Protein AF-A0A3E0QMA6-F1 (afdb_monomer_lite)

Structure (mmCIF, N/CA/C/O backbone):
data_AF-A0A3E0QMA6-F1
#
_entry.id   AF-A0A3E0QMA6-F1
#
loop_
_atom_site.group_PDB
_atom_site.id
_atom_site.type_symbol
_atom_site.label_atom_id
_atom_site.label_alt_id
_atom_site.label_comp_id
_atom_site.label_asym_id
_atom_site.label_entity_id
_atom_site.label_seq_id
_atom_site.pdbx_PDB_ins_code
_atom_site.Cartn_x
_atom_site.Cartn_y
_atom_site.Cartn_z
_atom_site.occupancy
_atom_site.B_iso_or_equiv
_atom_site.auth_seq_id
_atom_site.auth_comp_id
_atom_site.auth_asym_id
_atom_site.auth_atom_id
_atom_site.pdbx_PDB_model_num
ATOM 1 N N . MET A 1 1 ? -0.521 14.354 -21.841 1.00 40.19 1 MET A N 1
ATOM 2 C CA . MET A 1 1 ? -1.829 13.800 -21.418 1.00 40.19 1 MET A CA 1
ATOM 3 C C . MET A 1 1 ? -1.904 13.839 -19.902 1.00 40.19 1 MET A C 1
ATOM 5 O O . MET A 1 1 ? -1.140 13.131 -19.264 1.00 40.19 1 MET A O 1
ATOM 9 N N . CYS A 1 2 ? -2.771 14.673 -19.329 1.00 34.00 2 CYS A N 1
ATOM 10 C CA . CYS A 1 2 ? -3.050 14.656 -17.893 1.00 34.00 2 CYS A CA 1
ATOM 11 C C . CYS A 1 2 ? -4.254 13.727 -17.683 1.00 34.00 2 CYS A C 1
ATOM 13 O O . CYS A 1 2 ? -5.370 14.070 -18.074 1.00 34.00 2 CYS A O 1
ATOM 15 N N . TYR A 1 3 ? -4.028 12.504 -17.201 1.00 43.06 3 TYR A N 1
ATOM 16 C CA . TYR A 1 3 ? -5.082 11.493 -17.093 1.00 43.06 3 TYR A CA 1
ATOM 17 C C . TYR A 1 3 ? -5.902 11.691 -15.813 1.00 43.06 3 TYR A C 1
ATOM 19 O O . TYR A 1 3 ? -5.728 10.997 -14.820 1.00 43.06 3 TYR A O 1
ATOM 27 N N . SER A 1 4 ? -6.870 12.605 -15.886 1.00 42.56 4 SER A N 1
ATOM 28 C CA . SER A 1 4 ? -7.925 12.857 -14.890 1.00 42.56 4 SER A CA 1
ATOM 29 C C . SER A 1 4 ? -8.953 11.718 -14.737 1.00 42.56 4 SER A C 1
ATOM 31 O O . SER A 1 4 ? -10.018 11.918 -14.156 1.00 42.56 4 SER A O 1
ATOM 33 N N . LYS A 1 5 ? -8.678 10.532 -15.297 1.00 41.41 5 LYS A N 1
ATOM 34 C CA . LYS A 1 5 ? -9.627 9.410 -15.355 1.00 41.41 5 LYS A CA 1
ATOM 35 C C . LYS A 1 5 ? -9.434 8.359 -14.265 1.00 41.41 5 LYS A C 1
ATOM 37 O O . LYS A 1 5 ? -10.368 7.591 -14.080 1.00 41.41 5 LYS A O 1
ATOM 42 N N . ILE A 1 6 ? -8.311 8.366 -13.538 1.00 52.50 6 ILE A N 1
ATOM 43 C CA . ILE A 1 6 ? -8.171 7.545 -12.328 1.00 52.50 6 ILE A CA 1
ATOM 44 C C . ILE A 1 6 ? -8.988 8.212 -11.225 1.00 52.50 6 ILE A C 1
ATOM 46 O O . ILE A 1 6 ? -8.540 9.172 -10.598 1.00 52.50 6 ILE A O 1
ATOM 50 N N . LYS A 1 7 ? -10.229 7.757 -11.041 1.00 51.88 7 LYS A N 1
ATOM 51 C CA . LYS A 1 7 ? -11.161 8.333 -10.060 1.00 51.88 7 LYS A CA 1
ATOM 52 C C . LYS A 1 7 ? -10.930 7.762 -8.668 1.00 51.88 7 LYS A C 1
ATOM 54 O O . LYS A 1 7 ? -11.303 8.395 -7.683 1.00 51.88 7 LYS A O 1
ATOM 59 N N . SER A 1 8 ? -10.327 6.575 -8.578 1.00 63.28 8 SER A N 1
ATOM 60 C CA . SER A 1 8 ? -10.036 5.917 -7.308 1.00 63.28 8 SER A CA 1
ATOM 61 C C . SER A 1 8 ? -8.678 5.220 -7.297 1.00 63.28 8 SER A C 1
ATOM 63 O O . SER A 1 8 ? -8.167 4.773 -8.320 1.00 63.28 8 SER A O 1
ATOM 65 N N . ARG A 1 9 ? -8.130 5.036 -6.092 1.00 74.00 9 ARG A N 1
ATOM 66 C CA . ARG A 1 9 ? -6.884 4.288 -5.853 1.00 74.00 9 ARG A CA 1
ATOM 67 C C . ARG A 1 9 ? -6.945 2.803 -6.272 1.00 74.00 9 ARG A C 1
ATOM 69 O O . ARG A 1 9 ? -5.928 2.125 -6.219 1.00 74.00 9 ARG A O 1
ATOM 76 N N . HIS A 1 10 ? -8.115 2.290 -6.666 1.00 75.31 10 HIS A N 1
ATOM 77 C CA . HIS A 1 10 ? -8.372 0.861 -6.900 1.00 75.31 10 HIS A CA 1
ATOM 78 C C . HIS A 1 10 ? -8.363 0.474 -8.390 1.00 75.31 10 HIS A C 1
ATOM 80 O O . HIS A 1 10 ? -8.598 -0.682 -8.733 1.00 75.31 10 HIS A O 1
ATOM 86 N N . GLU A 1 11 ? -8.085 1.415 -9.294 1.00 88.44 11 GLU A N 1
ATOM 87 C CA . GLU A 1 11 ? -8.147 1.191 -10.744 1.00 88.44 11 GLU A CA 1
ATOM 88 C C . GLU A 1 11 ? -6.874 0.526 -11.303 1.00 88.44 11 GLU A C 1
ATOM 90 O O . GLU A 1 11 ? -6.226 1.038 -12.218 1.00 88.44 11 GLU A O 1
ATOM 95 N N . TYR A 1 12 ? -6.504 -0.638 -10.757 1.00 93.19 12 TYR A N 1
ATOM 96 C CA . TYR A 1 12 ? -5.300 -1.374 -11.165 1.00 93.19 12 TYR A CA 1
ATOM 97 C C . TYR A 1 12 ? -5.282 -1.716 -12.660 1.00 93.19 12 TYR A C 1
ATOM 99 O O . TYR A 1 12 ? -4.228 -1.659 -13.282 1.00 93.19 12 TYR A O 1
ATOM 107 N N . GLU A 1 13 ? -6.435 -2.036 -13.250 1.00 94.81 13 GLU A N 1
ATOM 108 C CA . GLU A 1 13 ? -6.545 -2.357 -14.678 1.00 94.81 13 GLU A CA 1
ATOM 109 C C . GLU A 1 13 ? -6.240 -1.164 -15.584 1.00 94.81 13 GLU A C 1
ATOM 111 O O . GLU A 1 13 ? -5.509 -1.308 -16.563 1.00 94.81 13 GLU A O 1
ATOM 116 N N . ALA A 1 14 ? -6.778 0.014 -15.255 1.00 93.69 14 ALA A N 1
ATOM 117 C CA . ALA A 1 14 ? -6.509 1.233 -16.009 1.00 93.69 14 ALA A CA 1
ATOM 118 C C . ALA A 1 14 ? -5.033 1.631 -15.883 1.00 93.69 14 ALA A C 1
ATOM 120 O O . ALA A 1 14 ? -4.417 2.070 -16.856 1.00 93.69 14 ALA A O 1
ATOM 121 N N . PHE A 1 15 ? -4.449 1.431 -14.698 1.00 94.62 15 PHE A N 1
ATOM 122 C CA . PHE A 1 15 ? -3.031 1.676 -14.477 1.00 94.62 15 PHE A CA 1
ATOM 123 C C . PHE A 1 15 ? -2.138 0.678 -15.237 1.00 94.62 15 PHE A C 1
ATOM 125 O O . PHE A 1 15 ? -1.144 1.090 -15.833 1.00 94.62 15 PHE A O 1
ATOM 132 N N . ALA A 1 16 ? -2.519 -0.601 -1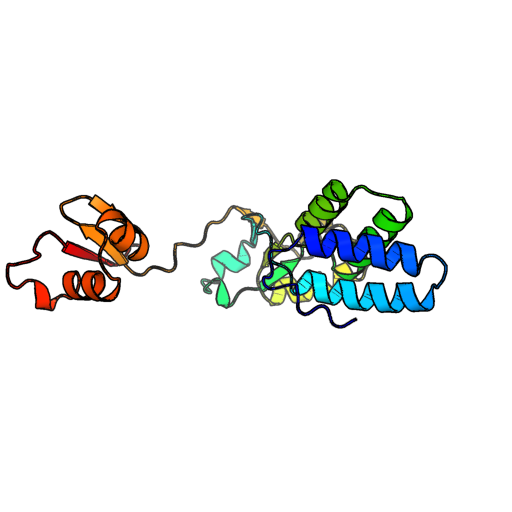5.306 1.00 96.81 16 ALA A N 1
ATOM 133 C CA . ALA A 1 16 ? -1.835 -1.609 -16.117 1.00 96.81 16 ALA A CA 1
ATOM 134 C C . ALA A 1 16 ? -1.854 -1.257 -17.614 1.00 96.81 16 ALA A C 1
ATOM 136 O O . ALA A 1 16 ? -0.804 -1.257 -18.259 1.00 96.81 16 ALA A O 1
ATOM 137 N N . ASP A 1 17 ? -3.022 -0.885 -18.151 1.00 96.31 17 ASP A N 1
ATOM 138 C CA . ASP A 1 17 ? -3.160 -0.440 -19.545 1.00 96.31 17 ASP A CA 1
ATOM 139 C C . ASP A 1 17 ? -2.284 0.780 -19.839 1.00 96.31 17 ASP A C 1
ATOM 141 O O . ASP A 1 17 ? -1.653 0.865 -20.895 1.00 96.31 17 ASP A O 1
ATOM 145 N N . PHE A 1 18 ? -2.236 1.727 -18.900 1.00 95.75 18 PHE A N 1
ATOM 146 C CA . PHE A 1 18 ? -1.389 2.905 -19.003 1.00 95.75 18 PHE A CA 1
ATOM 147 C C . PHE A 1 18 ? 0.095 2.531 -19.073 1.00 95.75 18 PHE A C 1
ATOM 149 O O . PHE A 1 18 ? 0.775 2.982 -19.991 1.00 95.75 18 PHE A O 1
ATOM 156 N N . ILE A 1 19 ? 0.582 1.665 -18.176 1.00 97.19 19 ILE A N 1
ATOM 157 C CA . ILE A 1 19 ? 1.978 1.201 -18.184 1.00 97.19 19 ILE A CA 1
ATOM 158 C C . ILE A 1 19 ? 2.336 0.567 -19.525 1.00 97.19 19 ILE A C 1
ATOM 160 O O . ILE A 1 19 ? 3.303 0.993 -20.156 1.00 97.19 19 ILE A O 1
ATOM 164 N N . ILE A 1 20 ? 1.543 -0.402 -19.987 1.00 98.12 20 ILE A N 1
ATOM 165 C CA . ILE A 1 20 ? 1.819 -1.143 -21.224 1.00 98.12 20 ILE A CA 1
ATOM 166 C C . ILE A 1 20 ? 1.881 -0.190 -22.424 1.00 98.12 20 ILE A C 1
ATOM 168 O O . ILE A 1 20 ? 2.832 -0.232 -23.204 1.00 98.12 20 ILE A O 1
ATOM 172 N N . ARG A 1 21 ? 0.906 0.719 -22.555 1.00 97.25 21 ARG A N 1
ATOM 173 C CA . ARG A 1 21 ? 0.857 1.682 -23.668 1.00 97.25 21 ARG A CA 1
ATOM 174 C C . ARG A 1 21 ? 1.999 2.692 -23.614 1.00 97.25 21 ARG A C 1
ATOM 176 O O . ARG A 1 21 ? 2.598 2.975 -24.648 1.00 97.25 21 ARG A O 1
ATOM 183 N N . SER A 1 22 ? 2.305 3.229 -22.434 1.00 97.44 22 SER A N 1
ATOM 184 C CA . SER A 1 22 ? 3.391 4.195 -22.252 1.00 97.44 22 SER A CA 1
ATOM 185 C C . SER A 1 22 ? 4.754 3.577 -22.550 1.00 97.44 22 SER A C 1
ATOM 187 O O . SER A 1 22 ? 5.551 4.190 -23.255 1.00 97.44 22 SER A O 1
ATOM 189 N N . VAL A 1 23 ? 5.008 2.351 -22.086 1.00 97.75 23 VAL A N 1
ATOM 190 C CA . VAL A 1 23 ? 6.250 1.634 -22.403 1.00 97.75 23 VAL A CA 1
ATOM 191 C C . VAL A 1 23 ? 6.334 1.337 -23.897 1.00 97.75 23 VAL A C 1
ATOM 193 O O . VAL A 1 23 ? 7.359 1.622 -24.504 1.00 97.75 23 VAL A O 1
ATOM 196 N N . ALA A 1 24 ? 5.258 0.853 -24.524 1.00 97.50 24 ALA A N 1
ATOM 197 C CA . ALA A 1 24 ? 5.246 0.581 -25.962 1.00 97.50 24 ALA A CA 1
ATOM 198 C C . ALA A 1 24 ? 5.545 1.831 -26.811 1.00 97.50 24 ALA A C 1
ATOM 200 O O . ALA A 1 24 ? 6.261 1.734 -27.809 1.00 97.50 24 ALA A O 1
ATOM 201 N N . LEU A 1 25 ? 5.031 2.998 -26.403 1.00 97.62 25 LEU A N 1
ATOM 202 C CA . LEU A 1 25 ? 5.263 4.280 -27.074 1.00 97.62 25 LEU A CA 1
ATOM 203 C C . LEU A 1 25 ? 6.716 4.765 -26.943 1.00 97.62 25 LEU A C 1
ATOM 205 O O . LEU A 1 25 ? 7.249 5.352 -27.880 1.00 97.62 25 LEU A O 1
ATOM 209 N N . HIS A 1 26 ? 7.350 4.518 -25.795 1.00 97.44 26 HIS A N 1
ATOM 210 C CA . HIS A 1 26 ? 8.671 5.056 -25.454 1.00 97.44 26 HIS A CA 1
ATOM 211 C C . HIS A 1 26 ? 9.785 4.001 -25.424 1.00 97.44 26 HIS A C 1
ATOM 213 O O . HIS A 1 26 ? 10.881 4.291 -24.961 1.00 97.44 26 HIS A O 1
ATOM 219 N N . LYS A 1 27 ? 9.549 2.787 -25.936 1.00 96.81 27 LYS A N 1
ATOM 220 C CA . LYS A 1 27 ? 10.479 1.646 -25.823 1.00 96.81 27 LYS A CA 1
ATOM 221 C C . LYS A 1 27 ? 11.889 1.876 -26.388 1.00 96.81 27 LYS A C 1
ATOM 223 O O . LYS A 1 27 ? 12.799 1.149 -26.018 1.00 96.81 27 LYS A O 1
ATOM 228 N N . ASN A 1 28 ? 12.053 2.856 -27.278 1.00 97.25 28 ASN A N 1
ATOM 229 C CA . ASN A 1 28 ? 13.331 3.212 -27.904 1.00 97.25 28 ASN A CA 1
ATOM 230 C C . ASN A 1 28 ? 13.905 4.543 -27.371 1.00 97.25 28 ASN A C 1
ATOM 232 O O . ASN A 1 28 ? 14.827 5.090 -27.969 1.00 97.25 28 ASN A O 1
ATOM 236 N N . ASP A 1 29 ? 13.323 5.105 -26.308 1.00 97.75 29 ASP A N 1
ATOM 237 C CA . ASP A 1 29 ? 13.727 6.378 -25.709 1.00 97.75 29 ASP A CA 1
ATOM 238 C C . ASP A 1 29 ? 14.033 6.178 -24.218 1.00 97.75 29 ASP A C 1
ATOM 240 O O . ASP A 1 29 ? 13.162 6.267 -23.346 1.00 97.75 29 ASP A O 1
ATOM 244 N N . ASP A 1 30 ? 15.305 5.906 -23.928 1.00 96.81 30 ASP A N 1
ATOM 245 C CA . ASP A 1 30 ? 15.795 5.636 -22.573 1.00 96.81 30 ASP A CA 1
ATOM 246 C C . ASP A 1 30 ? 15.529 6.792 -21.603 1.00 96.81 30 ASP A C 1
ATOM 248 O O . ASP A 1 30 ? 15.282 6.574 -20.410 1.00 96.81 30 ASP A O 1
ATOM 252 N N . LEU A 1 31 ? 15.563 8.035 -22.093 1.00 97.19 31 LEU A N 1
ATOM 253 C CA . LEU A 1 31 ? 15.318 9.209 -21.266 1.00 97.19 31 LEU A CA 1
ATOM 254 C C . LEU A 1 31 ? 13.845 9.274 -20.852 1.00 97.19 31 LEU A C 1
ATOM 256 O O . LEU A 1 31 ? 13.547 9.496 -19.673 1.00 97.19 31 LEU A O 1
ATOM 260 N N . GLN A 1 32 ? 12.924 9.018 -21.783 1.00 97.69 32 GLN A N 1
ATOM 261 C CA . GLN A 1 32 ? 11.495 8.942 -21.477 1.00 97.69 32 GLN A CA 1
ATOM 262 C C . GLN A 1 32 ? 11.177 7.766 -20.554 1.00 97.69 32 GLN A C 1
ATOM 264 O O . GLN A 1 32 ? 10.455 7.952 -19.575 1.00 97.69 32 GLN A O 1
ATOM 269 N N . LEU A 1 33 ? 11.760 6.583 -20.779 1.00 96.81 33 LEU A N 1
ATOM 270 C CA . LEU A 1 33 ? 11.584 5.438 -19.876 1.00 96.81 33 LEU A CA 1
ATOM 271 C C . LEU A 1 33 ? 12.114 5.731 -18.467 1.00 96.81 33 LEU A C 1
ATOM 273 O O . LEU A 1 33 ? 11.492 5.336 -17.477 1.00 96.81 33 LEU A O 1
ATOM 277 N N . LYS A 1 34 ? 13.218 6.477 -18.346 1.00 96.81 34 LYS A N 1
ATOM 278 C CA . LYS A 1 34 ? 13.747 6.920 -17.050 1.00 96.81 34 LYS A CA 1
ATOM 279 C C . LYS A 1 34 ? 12.770 7.844 -16.321 1.00 96.81 34 LYS A C 1
ATOM 281 O O . LYS A 1 34 ? 12.503 7.596 -15.143 1.00 96.81 34 LYS A O 1
ATOM 286 N N . PHE A 1 35 ? 12.227 8.865 -16.989 1.00 97.50 35 PHE A N 1
ATOM 287 C CA . PHE A 1 35 ? 11.219 9.751 -16.392 1.00 97.50 35 PHE A CA 1
ATOM 288 C C . PHE A 1 35 ? 9.942 8.997 -16.034 1.00 97.50 35 PHE A C 1
ATOM 290 O O . PHE A 1 35 ? 9.384 9.186 -14.951 1.00 97.50 35 PHE A O 1
ATOM 297 N N . PHE A 1 36 ? 9.516 8.089 -16.910 1.00 96.81 36 PHE A N 1
ATOM 298 C CA . PHE A 1 36 ? 8.350 7.256 -16.687 1.00 96.81 36 PHE A CA 1
ATOM 299 C C . PHE A 1 36 ? 8.510 6.389 -15.436 1.00 96.81 36 PHE A C 1
ATOM 301 O O . PHE A 1 36 ? 7.636 6.395 -14.574 1.00 96.81 36 PHE A O 1
ATOM 308 N N . LYS A 1 37 ? 9.664 5.732 -15.263 1.00 97.25 37 LYS A N 1
ATOM 309 C CA . LYS A 1 37 ? 10.005 4.946 -14.066 1.00 97.25 37 LYS A CA 1
ATOM 310 C C . LYS A 1 37 ? 9.897 5.765 -12.777 1.00 97.25 37 LYS A C 1
ATOM 312 O O . LYS A 1 37 ? 9.351 5.278 -11.787 1.00 97.25 37 LYS A O 1
ATOM 317 N N . ASP A 1 38 ? 10.413 6.995 -12.770 1.00 95.06 38 ASP A N 1
ATOM 318 C CA . ASP A 1 38 ? 10.355 7.865 -11.588 1.00 95.06 38 ASP A CA 1
ATOM 319 C C . ASP A 1 38 ? 8.904 8.269 -11.256 1.00 95.06 38 ASP A C 1
ATOM 321 O O . ASP A 1 38 ? 8.526 8.293 -10.082 1.00 95.06 38 ASP A O 1
ATOM 325 N N . GLY A 1 39 ? 8.069 8.490 -12.279 1.00 96.12 39 GLY A N 1
ATOM 326 C CA . GLY A 1 39 ? 6.625 8.689 -12.130 1.00 96.12 39 GLY A CA 1
ATOM 327 C C . GLY A 1 39 ? 5.899 7.448 -11.599 1.00 96.12 39 GLY A C 1
ATOM 328 O O . GLY A 1 39 ? 5.138 7.547 -10.637 1.00 96.12 39 GLY A O 1
ATOM 329 N N . LEU A 1 40 ? 6.185 6.264 -12.153 1.00 95.12 40 LEU A N 1
ATOM 330 C CA . LEU A 1 40 ? 5.601 4.992 -11.708 1.00 95.12 40 LEU A CA 1
ATOM 331 C C . LEU A 1 40 ? 5.903 4.699 -10.243 1.00 95.12 40 LEU A C 1
ATOM 333 O O . LEU A 1 40 ? 5.019 4.262 -9.511 1.00 95.12 40 LEU A O 1
ATOM 337 N N . ARG A 1 41 ? 7.131 4.973 -9.790 1.00 95.00 41 ARG A N 1
ATOM 338 C CA . ARG A 1 41 ? 7.521 4.799 -8.386 1.00 95.00 41 ARG A CA 1
ATOM 339 C C . ARG A 1 41 ? 6.602 5.574 -7.437 1.00 95.00 41 ARG A C 1
ATOM 341 O O . ARG A 1 41 ? 6.260 5.064 -6.371 1.00 95.00 41 ARG A O 1
ATOM 348 N N . ASN A 1 42 ? 6.242 6.803 -7.801 1.00 92.88 42 ASN A N 1
ATOM 349 C CA . ASN A 1 42 ? 5.332 7.623 -7.005 1.00 92.88 42 ASN A CA 1
ATOM 350 C C . ASN A 1 42 ? 3.896 7.108 -7.132 1.00 92.88 42 ASN A C 1
ATOM 352 O O . ASN A 1 42 ? 3.226 6.945 -6.122 1.00 92.88 42 ASN A O 1
ATOM 356 N N . GLN A 1 43 ? 3.468 6.741 -8.341 1.00 93.62 43 GLN A N 1
ATOM 357 C CA . GLN A 1 43 ? 2.126 6.212 -8.553 1.00 93.62 43 GLN A CA 1
ATOM 358 C C . GLN A 1 43 ? 1.866 4.935 -7.739 1.00 93.62 43 GLN A C 1
ATOM 360 O O . GLN A 1 43 ? 0.809 4.835 -7.134 1.00 93.62 43 GLN A O 1
ATOM 365 N N . ILE A 1 44 ? 2.825 4.002 -7.646 1.00 92.00 44 ILE A N 1
ATOM 366 C CA . ILE A 1 44 ? 2.710 2.788 -6.807 1.00 92.00 44 ILE A CA 1
ATOM 367 C C . ILE A 1 44 ? 2.384 3.140 -5.349 1.00 92.00 44 ILE A C 1
ATOM 369 O O . ILE A 1 44 ? 1.577 2.461 -4.731 1.00 92.00 44 ILE A O 1
ATOM 373 N N . PHE A 1 45 ? 2.971 4.213 -4.813 1.00 89.62 45 PHE A N 1
ATOM 374 C CA . PHE A 1 45 ? 2.701 4.666 -3.445 1.00 89.62 45 PHE A CA 1
ATOM 375 C C . PHE A 1 45 ? 1.288 5.225 -3.260 1.00 89.62 45 PHE A C 1
ATOM 377 O O . PHE A 1 45 ? 0.714 5.096 -2.183 1.00 89.62 45 PHE A O 1
ATOM 384 N N . ASP A 1 46 ? 0.735 5.843 -4.302 1.00 90.56 46 ASP A N 1
ATOM 385 C CA . ASP A 1 46 ? -0.601 6.435 -4.267 1.00 90.56 46 ASP A CA 1
ATOM 386 C C . ASP A 1 46 ? -1.718 5.431 -4.598 1.00 90.56 46 ASP A C 1
ATOM 388 O O . ASP A 1 46 ? -2.896 5.718 -4.351 1.00 90.56 46 ASP A O 1
ATOM 392 N N . MET A 1 47 ? -1.375 4.259 -5.143 1.00 90.94 47 MET A N 1
ATOM 393 C CA . MET A 1 47 ? -2.321 3.169 -5.387 1.00 90.94 47 MET A CA 1
ATOM 394 C C . MET A 1 47 ? -2.880 2.607 -4.075 1.00 90.94 47 MET A C 1
ATOM 396 O O . MET A 1 47 ? -2.336 2.794 -2.987 1.00 90.94 47 MET A O 1
ATOM 400 N N . ALA A 1 48 ? -4.013 1.911 -4.168 1.00 91.00 48 ALA A N 1
ATOM 401 C CA . ALA A 1 48 ? -4.583 1.224 -3.023 1.00 91.00 48 ALA A CA 1
ATOM 402 C C . ALA A 1 48 ? -3.594 0.154 -2.550 1.00 91.00 48 ALA A C 1
ATOM 404 O O . ALA A 1 48 ? -3.059 -0.619 -3.348 1.00 91.00 48 ALA A O 1
ATOM 405 N N . VAL A 1 49 ? -3.343 0.133 -1.248 1.00 93.00 49 VAL A N 1
ATOM 406 C CA . VAL A 1 49 ? -2.460 -0.857 -0.639 1.00 93.00 49 VAL A CA 1
ATOM 407 C C . VAL A 1 49 ? -3.191 -2.186 -0.482 1.00 93.00 49 VAL A C 1
ATOM 409 O O . VAL A 1 49 ? -4.396 -2.228 -0.228 1.00 93.00 49 VAL A O 1
ATOM 412 N N . VAL A 1 50 ? -2.446 -3.280 -0.600 1.00 93.69 50 VAL A N 1
ATOM 413 C CA . VAL A 1 50 ? -2.929 -4.632 -0.316 1.00 93.69 50 VAL A CA 1
ATOM 414 C C . VAL A 1 50 ? -2.335 -5.061 1.020 1.00 93.69 50 VAL A C 1
ATOM 416 O O . VAL A 1 50 ? -1.154 -5.381 1.124 1.00 93.69 50 VAL A O 1
ATOM 419 N N . HIS A 1 51 ? -3.140 -5.040 2.078 1.00 94.00 51 HIS A N 1
ATOM 420 C CA . HIS A 1 51 ? -2.686 -5.525 3.379 1.00 94.00 51 HIS A CA 1
ATOM 421 C C . HIS A 1 51 ? -2.533 -7.045 3.357 1.00 94.00 51 HIS A C 1
ATOM 423 O O . HIS A 1 51 ? -3.480 -7.748 3.016 1.00 94.00 51 HIS A O 1
ATOM 429 N N . THR A 1 52 ? -1.376 -7.553 3.779 1.00 95.81 52 THR A N 1
ATOM 430 C CA . THR A 1 52 ? -1.167 -9.008 3.905 1.00 95.81 52 THR A CA 1
ATOM 431 C C . THR A 1 52 ? -1.720 -9.587 5.208 1.00 95.81 52 THR A C 1
ATOM 433 O O . THR A 1 52 ? -1.771 -10.801 5.358 1.00 95.81 52 THR A O 1
ATOM 436 N N . GLY A 1 53 ? -2.106 -8.730 6.161 1.00 94.50 53 GLY A N 1
ATOM 437 C CA . GLY A 1 53 ? -2.501 -9.136 7.515 1.00 94.50 53 GLY A CA 1
ATOM 438 C C . GLY A 1 53 ? -1.326 -9.338 8.480 1.00 94.50 53 GLY A C 1
ATOM 439 O O . GLY A 1 53 ? -1.548 -9.647 9.648 1.00 94.50 53 GLY A O 1
ATOM 440 N N . MET A 1 54 ? -0.087 -9.128 8.023 1.00 97.56 54 MET A N 1
ATOM 441 C CA . MET A 1 54 ? 1.111 -9.254 8.855 1.00 97.56 54 MET A CA 1
ATOM 442 C C . MET A 1 54 ? 1.503 -7.911 9.486 1.00 97.56 54 MET A C 1
ATOM 444 O O . MET A 1 54 ? 1.552 -6.871 8.817 1.00 97.56 54 MET A O 1
ATOM 448 N N . VAL A 1 55 ? 1.816 -7.944 10.779 1.00 97.81 55 VAL A N 1
ATOM 449 C CA . VAL A 1 55 ? 2.194 -6.780 11.591 1.00 97.81 55 VAL A CA 1
ATOM 450 C C . VAL A 1 55 ? 3.451 -7.119 12.385 1.00 97.81 55 VAL A C 1
ATOM 452 O O . VAL A 1 55 ? 3.605 -8.252 12.840 1.00 97.81 55 VAL A O 1
ATOM 455 N N . SER A 1 56 ? 4.362 -6.161 12.560 1.00 98.31 56 SER A N 1
ATOM 456 C CA . SER A 1 56 ? 5.519 -6.385 13.422 1.00 98.31 56 SER A CA 1
ATOM 457 C C . SER A 1 56 ? 5.091 -6.525 14.881 1.00 98.31 56 SER A C 1
ATOM 459 O O . SER A 1 56 ? 4.242 -5.784 15.385 1.00 98.31 56 SER A O 1
ATOM 461 N N . LYS A 1 57 ? 5.710 -7.465 15.592 1.00 98.19 57 LYS A N 1
ATOM 462 C CA . LYS A 1 57 ? 5.450 -7.694 17.016 1.00 98.19 57 LYS A CA 1
ATOM 463 C C . LYS A 1 57 ? 5.651 -6.421 17.842 1.00 98.19 57 LYS A C 1
ATOM 465 O O . LYS A 1 57 ? 4.803 -6.076 18.661 1.00 98.19 57 LYS A O 1
ATOM 470 N N . LYS A 1 58 ? 6.696 -5.650 17.529 1.00 97.94 58 LYS A N 1
ATOM 471 C CA . LYS A 1 58 ? 6.978 -4.360 18.167 1.00 97.94 58 LYS A CA 1
ATOM 472 C C . LYS A 1 58 ? 5.875 -3.327 17.929 1.00 97.94 58 LYS A C 1
ATOM 474 O O . LYS A 1 58 ? 5.573 -2.537 18.821 1.00 97.94 58 LYS A O 1
ATOM 479 N N . ALA A 1 59 ? 5.255 -3.315 16.748 1.00 97.69 59 ALA A N 1
ATOM 480 C CA . ALA A 1 59 ? 4.127 -2.430 16.476 1.00 97.69 59 ALA A CA 1
ATOM 481 C C . ALA A 1 59 ? 2.900 -2.786 17.324 1.00 97.69 59 ALA A C 1
ATOM 483 O O . ALA A 1 59 ? 2.237 -1.876 17.821 1.00 97.69 59 ALA A O 1
ATOM 484 N N . ILE A 1 60 ? 2.638 -4.074 17.553 1.00 96.44 60 ILE A N 1
ATOM 485 C CA . ILE A 1 60 ? 1.569 -4.532 18.453 1.00 96.44 60 ILE A CA 1
ATOM 486 C C . ILE A 1 60 ? 1.888 -4.127 19.899 1.00 96.44 60 ILE A C 1
ATOM 488 O O . ILE A 1 60 ? 1.078 -3.473 20.553 1.00 96.44 60 ILE A O 1
ATOM 492 N N . GLU A 1 61 ? 3.094 -4.445 20.374 1.00 96.88 61 GLU A N 1
ATOM 493 C CA . GLU A 1 61 ? 3.557 -4.159 21.741 1.00 96.88 61 GLU A CA 1
ATOM 494 C C . GLU A 1 61 ? 3.623 -2.657 22.052 1.00 96.88 61 GLU A C 1
ATOM 496 O O . GLU A 1 61 ? 3.486 -2.258 23.206 1.00 96.88 61 GLU A O 1
ATOM 501 N N . SER A 1 62 ? 3.775 -1.806 21.031 1.00 95.94 62 SER A N 1
ATOM 502 C CA . SER A 1 62 ? 3.774 -0.349 21.203 1.00 95.94 62 SER A CA 1
ATOM 503 C C . SER A 1 62 ? 2.450 0.210 21.738 1.00 95.94 62 SER A C 1
ATOM 505 O O . SER A 1 62 ? 2.422 1.343 22.221 1.00 95.94 62 SER A O 1
ATOM 507 N N . GLY A 1 63 ? 1.342 -0.531 21.600 1.00 92.81 63 GLY A N 1
ATOM 508 C CA . GLY A 1 63 ? -0.002 -0.075 21.968 1.00 92.81 63 GLY A CA 1
ATOM 509 C C . GLY A 1 63 ? -0.517 1.111 21.140 1.00 92.81 63 GLY A C 1
ATOM 510 O O . GLY A 1 63 ? -1.578 1.664 21.437 1.00 92.81 63 GLY A O 1
ATOM 511 N N . LEU A 1 64 ? 0.217 1.533 20.105 1.00 92.38 64 LEU A N 1
ATOM 512 C CA . LEU A 1 64 ? -0.179 2.643 19.250 1.00 92.38 64 LEU A CA 1
ATOM 513 C C . LEU A 1 64 ? -1.339 2.234 18.334 1.00 92.38 64 LEU A C 1
ATOM 515 O O . LEU A 1 64 ? -1.367 1.117 17.816 1.00 92.38 64 LEU A O 1
ATOM 519 N N . PRO A 1 65 ? -2.288 3.141 18.048 1.00 91.44 65 PRO A N 1
ATOM 520 C CA . PRO A 1 65 ? -3.331 2.855 17.072 1.00 91.44 65 PRO A CA 1
ATOM 521 C C . PRO A 1 65 ? -2.730 2.704 15.666 1.00 91.44 65 PRO A C 1
ATOM 523 O O . PRO A 1 65 ? -1.803 3.434 15.315 1.00 91.44 65 PRO A O 1
ATOM 526 N N . LYS A 1 66 ? -3.333 1.860 14.807 1.00 92.88 66 LYS A N 1
ATOM 527 C CA . LYS A 1 66 ? -2.894 1.634 13.407 1.00 92.88 66 LYS A CA 1
ATOM 528 C C . LYS A 1 66 ? -2.551 2.919 12.637 1.00 92.88 66 LYS A C 1
ATOM 530 O O . LYS A 1 66 ? -1.602 2.933 11.870 1.00 92.88 66 LYS A O 1
ATOM 535 N N . SER A 1 67 ? -3.290 4.013 12.847 1.00 91.19 67 SER A N 1
ATOM 536 C CA . SER A 1 67 ? -3.052 5.302 12.169 1.00 91.19 67 SER A CA 1
ATOM 537 C C . SER A 1 67 ? -1.737 6.000 12.538 1.00 91.19 67 SER A C 1
ATOM 539 O O . SER A 1 67 ? -1.379 6.986 11.898 1.00 91.19 67 SER A O 1
ATOM 541 N N . LYS A 1 68 ? -1.056 5.549 13.593 1.00 94.56 68 LYS A N 1
ATOM 542 C CA . LYS A 1 68 ? 0.254 6.045 14.035 1.00 94.56 68 LYS A CA 1
ATOM 543 C C . LYS A 1 68 ? 1.398 5.100 13.659 1.00 94.56 68 LYS A C 1
ATOM 545 O O . LYS A 1 68 ? 2.551 5.440 13.903 1.00 94.56 68 LYS A O 1
ATOM 550 N N . LEU A 1 69 ? 1.080 3.949 13.074 1.00 97.00 69 LEU A N 1
ATOM 551 C CA . LEU A 1 69 ? 2.045 2.986 12.560 1.00 97.00 69 LEU A CA 1
ATOM 552 C C . LEU A 1 69 ? 2.329 3.253 11.080 1.00 97.00 69 LEU A C 1
ATOM 554 O O . LEU A 1 69 ? 1.681 4.088 10.447 1.00 97.00 69 LEU A O 1
ATOM 558 N N . THR A 1 70 ? 3.333 2.568 10.543 1.00 96.94 70 THR A N 1
ATOM 559 C CA . THR A 1 70 ? 3.764 2.729 9.153 1.00 96.94 70 THR A CA 1
ATOM 560 C C . THR A 1 70 ? 3.276 1.556 8.317 1.00 96.94 70 THR A C 1
ATOM 562 O O . THR A 1 70 ? 3.445 0.405 8.707 1.00 96.94 70 THR A O 1
ATOM 565 N N . GLU A 1 71 ? 2.673 1.857 7.168 1.00 96.25 71 GLU A N 1
ATOM 566 C CA . GLU A 1 71 ? 2.390 0.873 6.122 1.00 96.25 71 GLU A CA 1
ATOM 567 C C . GLU A 1 71 ? 3.617 0.782 5.222 1.00 96.25 71 GLU A C 1
ATOM 569 O O . GLU A 1 71 ? 3.872 1.668 4.403 1.00 96.25 71 GLU A O 1
ATOM 574 N N . GLU A 1 72 ? 4.410 -0.262 5.430 1.00 96.12 72 GLU A N 1
ATOM 575 C CA . GLU A 1 72 ? 5.661 -0.456 4.720 1.00 96.12 72 GLU A CA 1
ATOM 576 C C . GLU A 1 72 ? 5.468 -1.354 3.503 1.00 96.12 72 GLU A C 1
ATOM 578 O O . GLU A 1 72 ? 4.915 -2.450 3.605 1.00 96.12 72 GLU A O 1
ATOM 583 N N . HIS A 1 73 ? 5.947 -0.897 2.347 1.00 95.56 73 HIS A N 1
ATOM 584 C CA . HIS A 1 73 ? 5.876 -1.679 1.116 1.00 95.56 73 HIS A CA 1
ATOM 585 C C . HIS A 1 73 ? 6.868 -2.836 1.185 1.00 95.56 73 HIS A C 1
ATOM 587 O O . HIS A 1 73 ? 8.059 -2.631 1.404 1.00 95.56 73 HIS A O 1
ATOM 593 N N . ILE A 1 74 ? 6.386 -4.054 0.936 1.00 95.38 74 ILE A N 1
ATOM 594 C CA . ILE A 1 74 ? 7.226 -5.263 0.969 1.00 95.38 74 ILE A CA 1
ATOM 595 C C . ILE A 1 74 ? 8.309 -5.191 -0.112 1.00 95.38 74 ILE A C 1
ATOM 597 O O . ILE A 1 74 ? 9.460 -5.563 0.109 1.00 95.38 74 ILE A O 1
ATOM 601 N N . TYR A 1 75 ? 7.938 -4.680 -1.286 1.00 95.44 75 TYR A N 1
ATOM 602 C CA . TYR A 1 75 ? 8.829 -4.543 -2.430 1.00 95.44 75 TYR A CA 1
ATOM 603 C C . TYR A 1 75 ? 9.229 -3.075 -2.614 1.00 95.44 75 TYR A C 1
ATOM 605 O O . TYR A 1 75 ? 8.346 -2.220 -2.764 1.00 95.44 75 TYR A O 1
ATOM 613 N N . PRO A 1 76 ? 10.537 -2.748 -2.663 1.00 94.81 76 PRO A N 1
ATOM 614 C CA . PRO A 1 76 ? 10.983 -1.373 -2.829 1.00 94.81 76 PRO A CA 1
ATOM 615 C C . PRO A 1 76 ? 10.423 -0.762 -4.111 1.00 94.81 76 PRO A C 1
ATOM 617 O O . PRO A 1 76 ? 10.701 -1.230 -5.215 1.00 94.81 76 PRO A O 1
ATOM 620 N N . ARG A 1 77 ? 9.692 0.349 -3.983 1.00 94.44 77 ARG A N 1
ATOM 621 C CA . ARG A 1 77 ? 8.958 0.987 -5.094 1.00 94.44 77 ARG A CA 1
ATOM 622 C C . ARG A 1 77 ? 9.803 1.230 -6.347 1.00 94.44 77 ARG A C 1
ATOM 624 O O . ARG A 1 77 ? 9.302 1.135 -7.460 1.00 94.44 77 ARG A O 1
ATOM 631 N N . ASN A 1 78 ? 11.087 1.555 -6.180 1.00 93.81 78 ASN A N 1
ATOM 632 C CA . ASN A 1 78 ? 12.000 1.773 -7.305 1.00 93.81 78 ASN A CA 1
ATOM 633 C C . ASN A 1 78 ? 12.324 0.475 -8.062 1.00 93.81 78 ASN A C 1
ATOM 635 O O . ASN A 1 78 ? 12.410 0.493 -9.287 1.00 93.81 78 ASN A O 1
ATOM 639 N N . GLN A 1 79 ? 12.504 -0.639 -7.348 1.00 94.75 79 GLN A N 1
ATOM 640 C CA . GLN A 1 79 ? 12.709 -1.953 -7.960 1.00 94.75 79 GLN A CA 1
ATOM 641 C C . GLN A 1 79 ? 11.414 -2.433 -8.625 1.00 94.75 79 GLN A C 1
ATOM 643 O O . GLN A 1 79 ? 11.445 -2.852 -9.779 1.00 94.75 79 GLN A O 1
ATOM 648 N N . SER A 1 80 ? 10.270 -2.242 -7.961 1.00 96.56 80 SER A N 1
ATOM 649 C CA . SER A 1 80 ? 8.942 -2.524 -8.513 1.00 96.56 80 SER A CA 1
ATOM 650 C C . SER A 1 80 ? 8.683 -1.768 -9.821 1.00 96.56 80 SER A C 1
ATOM 652 O O . SER A 1 80 ? 8.287 -2.370 -10.812 1.00 96.56 80 SER A O 1
ATOM 654 N N . ALA A 1 81 ? 8.974 -0.462 -9.873 1.00 97.44 81 ALA A N 1
ATOM 655 C CA . ALA A 1 81 ? 8.805 0.339 -11.088 1.00 97.44 81 ALA A CA 1
ATOM 656 C C . ALA A 1 81 ? 9.676 -0.162 -12.255 1.00 97.44 81 ALA A C 1
ATOM 658 O O . ALA A 1 81 ? 9.200 -0.228 -13.387 1.00 97.44 81 ALA A O 1
ATOM 659 N N . LYS A 1 82 ? 10.931 -0.556 -11.986 1.00 96.75 82 LYS A N 1
ATOM 660 C CA . LYS A 1 82 ? 11.805 -1.177 -12.998 1.00 96.75 82 LYS A CA 1
ATOM 661 C C . LYS A 1 82 ? 11.231 -2.502 -13.496 1.00 96.75 82 LYS A C 1
ATOM 663 O O . LYS A 1 82 ? 11.188 -2.719 -14.702 1.00 96.75 82 LYS A O 1
ATOM 668 N N . ALA A 1 83 ? 10.768 -3.354 -12.581 1.00 97.56 83 ALA A N 1
ATOM 669 C CA . ALA A 1 83 ? 10.193 -4.650 -12.918 1.00 97.56 83 ALA A CA 1
ATOM 670 C C . ALA A 1 83 ? 8.942 -4.508 -13.799 1.00 97.56 83 ALA A C 1
ATOM 672 O O . ALA A 1 83 ? 8.834 -5.199 -14.804 1.00 97.56 83 ALA A O 1
ATOM 673 N N . LEU A 1 84 ? 8.039 -3.571 -13.486 1.00 98.31 84 LEU A N 1
ATOM 674 C CA . LEU A 1 84 ? 6.842 -3.320 -14.299 1.00 98.31 84 LEU A CA 1
ATOM 675 C C . LEU A 1 84 ? 7.187 -2.843 -15.718 1.00 98.31 84 LEU A C 1
ATOM 677 O O . LEU A 1 84 ? 6.571 -3.297 -16.679 1.00 98.31 84 LEU A O 1
ATOM 681 N N . ILE A 1 85 ? 8.183 -1.963 -15.868 1.00 98.31 85 ILE A N 1
ATOM 682 C CA . ILE A 1 85 ? 8.649 -1.533 -17.196 1.00 98.31 85 ILE A CA 1
ATOM 683 C C . ILE A 1 85 ? 9.219 -2.718 -17.972 1.00 98.31 85 ILE A C 1
ATOM 685 O O . ILE A 1 85 ? 8.849 -2.908 -19.127 1.00 98.31 85 ILE A O 1
ATOM 689 N N . GLN A 1 86 ? 10.068 -3.531 -17.336 1.00 98.38 86 GLN A N 1
ATOM 690 C CA . GLN A 1 86 ? 10.651 -4.705 -17.981 1.00 98.38 86 GLN A CA 1
ATOM 691 C C . GLN A 1 86 ? 9.569 -5.697 -18.421 1.00 98.38 86 GLN A C 1
ATOM 693 O O . GLN A 1 86 ? 9.558 -6.107 -19.574 1.00 98.38 86 GLN A O 1
ATOM 698 N N . MET A 1 87 ? 8.592 -5.993 -17.558 1.00 98.38 87 MET A N 1
ATOM 699 C CA . MET A 1 87 ? 7.457 -6.853 -17.905 1.00 98.38 87 MET A CA 1
ATOM 700 C C . MET A 1 87 ? 6.693 -6.346 -19.136 1.00 98.38 87 MET A C 1
ATOM 702 O O . MET A 1 87 ? 6.300 -7.143 -19.987 1.00 98.38 87 MET A O 1
ATOM 706 N N . ALA A 1 88 ? 6.485 -5.031 -19.253 1.00 98.12 88 ALA A N 1
ATOM 707 C CA . ALA A 1 88 ? 5.830 -4.444 -20.419 1.00 98.12 88 ALA A CA 1
ATOM 708 C C . ALA A 1 88 ? 6.695 -4.521 -21.690 1.00 98.12 88 ALA A C 1
ATOM 710 O O . ALA A 1 88 ? 6.154 -4.791 -22.762 1.00 98.12 88 ALA A O 1
ATOM 711 N N . LEU A 1 89 ? 8.015 -4.319 -21.587 1.00 97.88 89 LEU A N 1
ATOM 712 C CA . LEU A 1 89 ? 8.954 -4.501 -22.706 1.00 97.88 89 LEU A CA 1
ATOM 713 C C . LEU A 1 89 ? 8.967 -5.953 -23.202 1.00 97.88 89 LEU A C 1
ATOM 715 O O . LEU A 1 89 ? 8.982 -6.183 -24.409 1.00 97.88 89 LEU A O 1
ATOM 719 N N . ASP A 1 90 ? 8.873 -6.908 -22.277 1.00 98.06 90 ASP A N 1
ATOM 720 C CA . ASP A 1 90 ? 8.804 -8.345 -22.560 1.00 98.06 90 ASP A CA 1
ATOM 721 C C . ASP A 1 90 ? 7.426 -8.783 -23.103 1.00 98.06 90 ASP A C 1
ATOM 723 O O . ASP A 1 90 ? 7.214 -9.957 -23.406 1.00 98.06 90 ASP A O 1
ATOM 727 N N . GLY A 1 91 ? 6.467 -7.858 -23.230 1.00 97.44 91 GLY A N 1
ATOM 728 C CA . GLY A 1 91 ? 5.145 -8.129 -23.792 1.00 97.44 91 GLY A CA 1
ATOM 729 C C . GLY A 1 91 ? 4.195 -8.864 -22.844 1.00 97.44 91 GLY A C 1
ATOM 730 O O . GLY A 1 91 ? 3.387 -9.678 -23.295 1.00 97.44 91 GLY A O 1
ATOM 731 N N . CYS A 1 92 ? 4.269 -8.614 -21.531 1.00 97.19 92 CYS A N 1
ATOM 732 C CA . CYS A 1 92 ? 3.351 -9.233 -20.573 1.00 97.19 92 CYS A CA 1
ATOM 733 C C . CYS A 1 92 ? 1.875 -8.907 -20.875 1.00 97.19 92 CYS A C 1
ATOM 735 O O . CYS A 1 92 ? 1.546 -7.814 -21.345 1.00 97.19 92 CYS A O 1
ATOM 737 N N . SER A 1 93 ? 0.968 -9.825 -20.529 1.00 97.75 93 SER A N 1
ATOM 738 C CA . SER A 1 93 ? -0.470 -9.556 -20.625 1.00 97.75 93 SER A CA 1
ATOM 739 C C . SER A 1 93 ? -0.931 -8.547 -19.568 1.00 97.75 93 SER A C 1
ATOM 741 O O . SER A 1 93 ? -0.289 -8.366 -18.526 1.00 97.75 93 SER A O 1
ATOM 743 N N . LYS A 1 94 ? -2.081 -7.913 -19.815 1.00 97.38 94 LYS A N 1
ATOM 744 C CA . LYS A 1 94 ? -2.700 -6.961 -18.885 1.00 97.38 94 LYS A CA 1
ATOM 745 C C . LYS A 1 94 ? -2.978 -7.599 -17.523 1.00 97.38 94 LYS A C 1
ATOM 747 O O . LYS A 1 94 ? -2.713 -6.987 -16.495 1.00 97.38 94 LYS A O 1
ATOM 752 N N . GLU A 1 95 ? -3.466 -8.832 -17.505 1.00 97.75 95 GLU A N 1
ATOM 753 C CA . GLU A 1 95 ? -3.823 -9.569 -16.290 1.00 97.75 95 GLU A CA 1
ATOM 754 C C . GLU A 1 95 ? -2.582 -9.799 -15.421 1.00 97.75 95 GLU A C 1
ATOM 756 O O . GLU A 1 95 ? -2.581 -9.459 -14.239 1.00 97.75 95 GLU A O 1
ATOM 761 N N . LYS A 1 96 ? -1.478 -10.253 -16.033 1.00 98.12 96 LYS A N 1
ATOM 762 C CA . LYS A 1 96 ? -0.187 -10.418 -15.347 1.00 98.12 96 LYS A CA 1
ATOM 763 C C . LYS A 1 96 ? 0.367 -9.091 -14.827 1.00 98.12 96 LYS A C 1
ATOM 765 O O . LYS A 1 96 ? 0.940 -9.045 -13.740 1.00 98.12 96 LYS A O 1
ATOM 770 N N . MET A 1 97 ? 0.191 -8.004 -15.581 1.00 98.25 97 MET A N 1
ATOM 771 C CA . MET A 1 97 ? 0.569 -6.659 -15.140 1.00 98.25 97 MET A CA 1
ATOM 772 C C . MET A 1 97 ? -0.253 -6.228 -13.913 1.00 98.25 97 MET A C 1
ATOM 774 O O . MET A 1 97 ? 0.314 -5.729 -12.944 1.00 98.25 97 MET A O 1
ATOM 778 N N . VAL A 1 98 ? -1.568 -6.473 -13.897 1.00 97.25 98 VAL A N 1
ATOM 779 C CA . VAL A 1 98 ? -2.440 -6.186 -12.740 1.00 97.25 98 VAL A CA 1
ATOM 780 C C . VAL A 1 98 ? -2.013 -6.978 -11.504 1.00 97.25 98 VAL A C 1
ATOM 782 O O . VAL A 1 98 ? -1.925 -6.409 -10.414 1.00 97.25 98 VAL A O 1
ATOM 785 N N . GLU A 1 99 ? -1.724 -8.270 -11.653 1.00 97.31 99 GLU A N 1
ATOM 786 C CA . GLU A 1 99 ? -1.228 -9.118 -10.562 1.00 97.31 99 GLU A CA 1
ATOM 787 C C . GLU A 1 99 ? 0.099 -8.599 -9.997 1.00 97.31 99 GLU A C 1
ATOM 789 O O . GLU A 1 99 ? 0.251 -8.484 -8.778 1.00 97.31 99 GLU A O 1
ATOM 794 N N . ALA A 1 100 ? 1.033 -8.211 -10.869 1.00 97.81 100 ALA A N 1
ATOM 795 C CA . ALA A 1 100 ? 2.306 -7.631 -10.459 1.00 97.81 100 ALA A CA 1
ATOM 796 C C . ALA A 1 100 ? 2.123 -6.303 -9.715 1.00 97.81 100 ALA A C 1
ATOM 798 O O . ALA A 1 100 ? 2.726 -6.108 -8.660 1.00 97.81 100 ALA A O 1
ATOM 799 N N . ILE A 1 101 ? 1.250 -5.412 -10.198 1.00 97.25 101 ILE A N 1
ATOM 800 C CA . ILE A 1 101 ? 0.950 -4.153 -9.505 1.00 97.25 101 ILE A CA 1
ATOM 801 C C . ILE A 1 101 ? 0.389 -4.439 -8.109 1.00 97.25 101 ILE A C 1
ATOM 803 O O . ILE A 1 101 ? 0.886 -3.873 -7.137 1.00 97.25 101 ILE A O 1
ATOM 807 N N . LYS A 1 102 ? -0.599 -5.336 -7.977 1.00 96.12 102 LYS A N 1
ATOM 808 C CA . LYS A 1 102 ? -1.170 -5.709 -6.670 1.00 96.12 102 LYS A CA 1
ATOM 809 C C . LYS A 1 102 ? -0.107 -6.2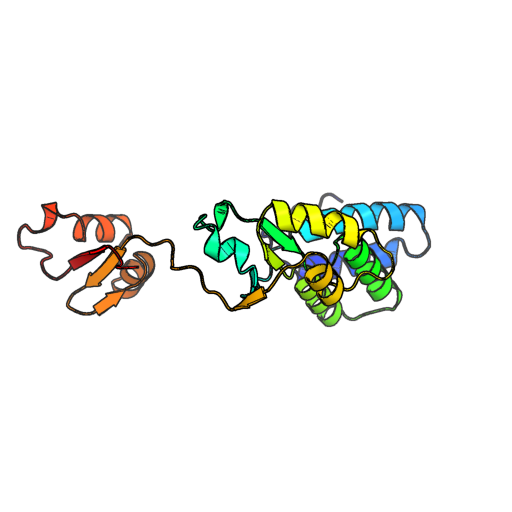65 -5.726 1.00 96.12 102 LYS A C 1
ATOM 811 O O . LYS A 1 102 ? -0.068 -5.864 -4.567 1.00 96.12 102 LYS A O 1
ATOM 816 N N . LYS A 1 103 ? 0.783 -7.127 -6.230 1.00 96.38 103 LYS A N 1
ATOM 817 C CA . LYS A 1 103 ? 1.929 -7.658 -5.479 1.00 96.38 103 LYS A CA 1
ATOM 818 C C . LYS A 1 103 ? 2.852 -6.541 -4.987 1.00 96.38 103 LYS A C 1
ATOM 820 O O . LYS A 1 103 ? 3.234 -6.536 -3.823 1.00 96.38 103 LYS A O 1
ATOM 825 N N . PHE A 1 104 ? 3.185 -5.571 -5.836 1.00 96.31 104 PHE A N 1
ATOM 826 C CA . PHE A 1 104 ? 4.050 -4.450 -5.458 1.00 96.31 104 PHE A CA 1
ATOM 827 C C . PHE A 1 104 ? 3.376 -3.413 -4.552 1.00 96.31 104 PHE A C 1
ATOM 829 O O . PHE A 1 104 ? 4.083 -2.667 -3.879 1.00 96.31 104 PHE A O 1
ATOM 836 N N . CYS A 1 105 ? 2.042 -3.391 -4.499 1.00 96.06 105 CYS A N 1
ATOM 837 C CA . CYS A 1 105 ? 1.265 -2.599 -3.542 1.00 96.06 105 CYS A CA 1
ATOM 838 C C . CYS A 1 105 ? 1.032 -3.336 -2.211 1.00 96.06 105 C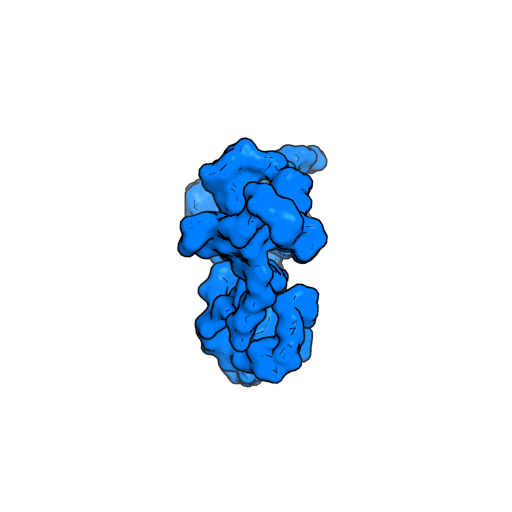YS A C 1
ATOM 840 O O . CYS A 1 105 ? 0.286 -2.836 -1.366 1.00 96.06 105 CYS A O 1
ATOM 842 N N . MET A 1 106 ? 1.608 -4.530 -2.013 1.00 96.44 106 MET A N 1
ATOM 843 C CA . MET A 1 106 ? 1.484 -5.241 -0.744 1.00 96.44 106 MET A CA 1
ATOM 844 C C . MET A 1 106 ? 2.259 -4.532 0.364 1.00 96.44 106 MET A C 1
ATOM 846 O O . MET A 1 106 ? 3.414 -4.138 0.172 1.00 96.44 106 MET A O 1
ATOM 850 N N . VAL A 1 107 ? 1.627 -4.419 1.533 1.00 96.94 107 VAL A N 1
ATOM 851 C CA . VAL A 1 107 ? 2.208 -3.744 2.696 1.00 96.94 107 VAL A CA 1
ATOM 852 C C . VAL A 1 107 ? 2.133 -4.581 3.970 1.00 96.94 107 VAL A C 1
ATOM 854 O O . VAL A 1 107 ? 1.144 -5.277 4.228 1.00 96.94 107 VAL A O 1
ATOM 857 N N . HIS A 1 108 ? 3.168 -4.436 4.792 1.00 97.75 108 HIS A N 1
ATOM 858 C CA . HIS A 1 108 ? 3.201 -4.834 6.198 1.00 97.75 108 HIS A CA 1
ATOM 859 C C . HIS A 1 108 ? 2.996 -3.618 7.094 1.00 97.75 108 HIS A C 1
ATOM 861 O O . HIS A 1 108 ? 3.227 -2.483 6.682 1.00 97.75 108 HIS A O 1
ATOM 867 N N . ILE A 1 109 ? 2.550 -3.841 8.329 1.00 97.81 109 ILE A N 1
ATOM 868 C CA . ILE A 1 109 ? 2.475 -2.770 9.326 1.00 97.81 109 ILE A CA 1
ATOM 869 C C . ILE A 1 109 ? 3.683 -2.884 10.252 1.00 97.81 109 ILE A C 1
ATOM 871 O O . ILE A 1 109 ? 3.885 -3.924 10.874 1.00 97.81 109 ILE A O 1
ATOM 875 N N . THR A 1 110 ? 4.458 -1.811 10.366 1.00 98.12 110 THR A N 1
ATOM 876 C CA . THR A 1 110 ? 5.654 -1.736 11.218 1.00 98.12 110 THR A CA 1
ATOM 877 C C . THR A 1 110 ? 5.651 -0.454 12.050 1.00 98.12 110 THR A C 1
ATOM 879 O O . THR A 1 110 ? 4.839 0.456 11.833 1.00 98.12 110 THR A O 1
ATOM 882 N N . THR A 1 111 ? 6.585 -0.328 12.993 1.00 98.06 111 THR A N 1
ATOM 883 C CA . THR A 1 111 ? 6.866 0.973 13.612 1.00 98.06 111 THR A CA 1
ATOM 884 C C . THR A 1 111 ? 7.653 1.876 12.658 1.00 98.06 111 THR A C 1
ATOM 886 O O . THR A 1 111 ? 8.214 1.435 11.648 1.00 98.06 111 THR A O 1
ATOM 889 N N . LYS A 1 112 ? 7.699 3.176 12.970 1.00 96.94 112 LYS A N 1
ATOM 890 C CA . LYS A 1 112 ? 8.467 4.157 12.191 1.00 96.94 112 LYS A CA 1
ATOM 891 C C . LYS A 1 112 ? 9.975 3.904 12.288 1.00 96.94 112 LYS A C 1
ATOM 893 O O . LYS A 1 112 ? 10.706 4.121 11.321 1.00 96.94 112 LYS A O 1
ATOM 898 N N . GLU A 1 113 ? 10.438 3.450 13.446 1.00 96.69 113 GLU A N 1
ATOM 899 C CA . GLU A 1 113 ? 11.837 3.123 13.716 1.00 96.69 113 GLU A CA 1
ATOM 900 C C . GLU A 1 113 ? 12.263 1.909 12.887 1.00 96.69 113 GLU A C 1
ATOM 902 O O . GLU A 1 113 ? 13.280 1.966 12.203 1.00 96.69 113 GLU A O 1
ATOM 907 N N . GLU A 1 114 ? 11.443 0.853 12.872 1.00 97.44 114 GLU A N 1
ATOM 908 C CA . GLU A 1 114 ? 11.658 -0.335 12.036 1.00 97.44 114 GLU A CA 1
ATOM 909 C C . GLU A 1 114 ? 11.719 0.024 10.549 1.00 97.44 114 GLU A C 1
ATOM 911 O O . GLU A 1 114 ? 12.652 -0.375 9.851 1.00 97.44 114 GLU A O 1
ATOM 916 N N . ASN A 1 115 ? 10.779 0.850 10.081 1.00 96.56 115 ASN A N 1
ATOM 917 C CA . ASN A 1 115 ? 10.7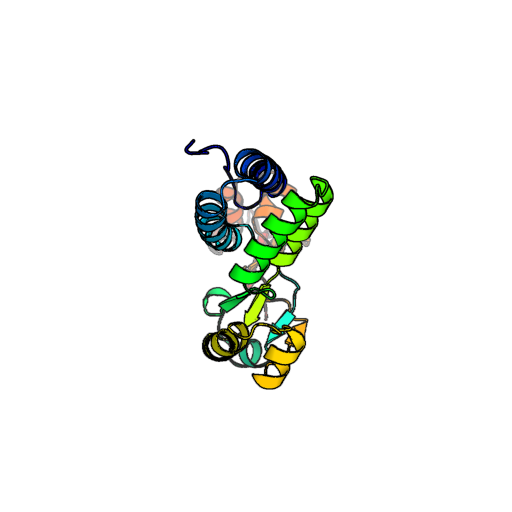68 1.326 8.701 1.00 96.56 115 ASN A CA 1
ATOM 918 C C . ASN A 1 115 ? 12.043 2.116 8.353 1.00 96.56 115 ASN A C 1
ATOM 920 O O . ASN A 1 115 ? 12.645 1.929 7.299 1.00 96.56 115 ASN A O 1
ATOM 924 N N . THR A 1 116 ? 12.502 2.977 9.263 1.00 95.62 116 THR A N 1
ATOM 925 C CA . THR A 1 116 ? 13.729 3.764 9.062 1.00 95.62 116 THR A CA 1
ATOM 926 C C . THR A 1 116 ? 14.959 2.862 8.908 1.00 95.62 116 THR A C 1
ATOM 928 O O . THR A 1 116 ? 15.810 3.129 8.054 1.00 95.62 116 THR A O 1
ATOM 931 N N . SER A 1 117 ? 15.035 1.776 9.681 1.00 95.44 117 SER A N 1
ATOM 932 C CA . SER A 1 117 ? 16.090 0.763 9.563 1.00 95.44 117 SER A CA 1
ATOM 933 C C . SER A 1 117 ? 16.011 0.001 8.235 1.00 95.44 117 SER A C 1
ATOM 935 O O . SER A 1 117 ? 17.026 -0.156 7.552 1.00 95.44 117 SER A O 1
ATOM 937 N N . LEU A 1 118 ? 14.809 -0.414 7.820 1.00 95.06 118 LEU A N 1
ATOM 938 C CA . LEU A 1 118 ? 14.589 -1.137 6.562 1.00 95.06 118 LEU A CA 1
ATOM 939 C C . LEU A 1 118 ? 14.978 -0.326 5.326 1.00 95.06 118 LEU A C 1
ATOM 941 O O . LEU A 1 118 ? 15.604 -0.872 4.416 1.00 95.06 118 LEU A O 1
ATOM 945 N N . VAL A 1 119 ? 14.682 0.976 5.298 1.00 93.75 119 VAL A N 1
ATOM 946 C CA . VAL A 1 119 ? 14.993 1.856 4.157 1.00 93.75 119 VAL A CA 1
ATOM 947 C C . VAL A 1 119 ? 16.484 1.843 3.792 1.00 93.75 119 VAL A C 1
ATOM 949 O O . VAL A 1 119 ? 16.829 2.018 2.623 1.00 93.75 119 VAL A O 1
ATOM 952 N N . GLN A 1 120 ? 17.390 1.626 4.751 1.00 92.12 120 GLN A N 1
ATOM 953 C CA . GLN A 1 120 ? 18.823 1.518 4.448 1.00 92.12 120 GLN A CA 1
ATOM 954 C C . GLN A 1 120 ? 19.167 0.200 3.749 1.00 92.12 120 GLN A C 1
ATOM 956 O O . GLN A 1 120 ? 19.980 0.191 2.826 1.00 92.12 120 GLN A O 1
ATOM 961 N N . LEU A 1 121 ? 18.513 -0.894 4.140 1.00 94.50 121 LEU A N 1
ATOM 962 C CA . LEU A 1 121 ? 18.701 -2.219 3.547 1.00 94.50 121 LEU A CA 1
ATOM 963 C C . LEU A 1 121 ? 18.100 -2.294 2.137 1.00 94.50 121 LEU A C 1
ATOM 965 O O . LEU A 1 121 ? 18.683 -2.903 1.249 1.00 94.50 121 LEU A O 1
ATOM 969 N N . GLN A 1 122 ? 16.987 -1.600 1.890 1.00 93.06 122 GLN A N 1
ATOM 970 C CA . GLN A 1 122 ? 16.324 -1.549 0.578 1.00 93.06 122 GLN A CA 1
ATOM 971 C C . GLN A 1 122 ? 17.144 -0.882 -0.531 1.00 93.06 122 GLN A C 1
ATOM 973 O O . GLN A 1 122 ? 16.809 -0.999 -1.712 1.00 93.06 122 GLN A O 1
ATOM 978 N N . LYS A 1 123 ? 18.204 -0.153 -0.171 1.00 89.75 123 LYS A N 1
ATOM 979 C CA . LYS A 1 123 ? 19.126 0.445 -1.144 1.00 89.75 123 LYS A CA 1
ATOM 980 C C . LYS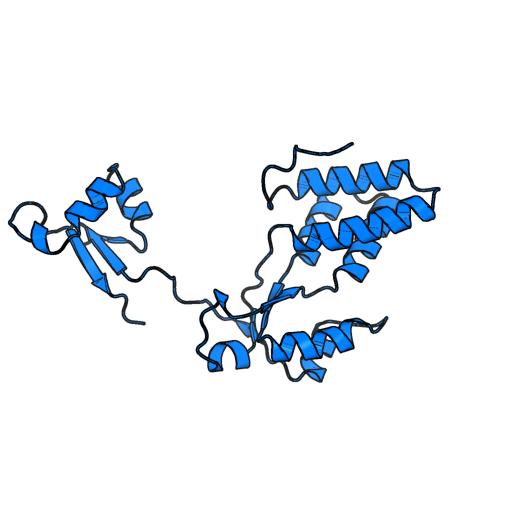 A 1 123 ? 20.059 -0.590 -1.773 1.00 89.75 123 LYS A C 1
ATOM 982 O O . LYS A 1 123 ? 20.683 -0.272 -2.783 1.00 89.75 123 LYS A O 1
ATOM 987 N N . GLN A 1 124 ? 20.155 -1.790 -1.196 1.00 90.19 124 GLN A N 1
ATOM 988 C CA . GLN A 1 124 ? 21.002 -2.856 -1.716 1.00 90.19 124 GLN A CA 1
ATOM 989 C C . GLN A 1 124 ? 20.400 -3.471 -2.993 1.00 90.19 124 GLN A C 1
ATOM 991 O O . GLN A 1 124 ? 19.174 -3.592 -3.106 1.00 90.19 124 GLN A O 1
ATOM 996 N N . PRO A 1 125 ? 21.237 -3.825 -3.984 1.00 86.1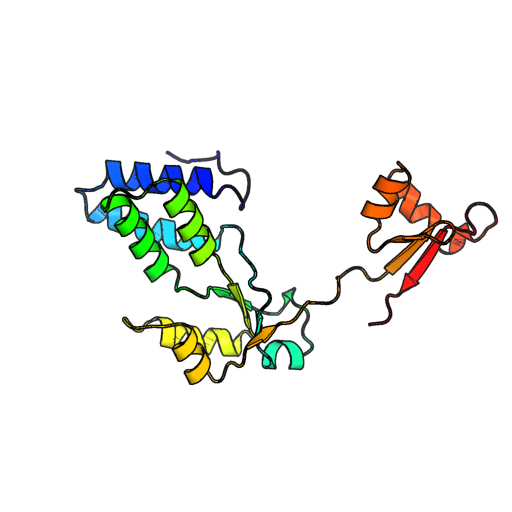2 125 PRO A N 1
ATOM 997 C CA . PRO A 1 125 ? 20.777 -4.344 -5.272 1.00 86.12 125 PRO A CA 1
ATOM 998 C C . PRO A 1 125 ? 20.126 -5.731 -5.172 1.00 86.12 125 PRO A C 1
ATOM 1000 O O . PRO A 1 125 ? 19.238 -6.038 -5.960 1.00 86.12 125 PRO A O 1
ATOM 1003 N N . ASP A 1 126 ? 20.537 -6.534 -4.198 1.00 88.56 126 ASP A N 1
ATOM 1004 C CA . ASP A 1 126 ? 20.100 -7.903 -3.909 1.00 88.56 126 ASP A CA 1
ATOM 1005 C C . ASP A 1 126 ? 19.102 -7.966 -2.739 1.00 88.56 126 ASP A C 1
ATOM 1007 O O . ASP A 1 126 ? 18.965 -8.983 -2.060 1.00 88.56 126 ASP A O 1
ATOM 1011 N N . TYR A 1 127 ? 18.401 -6.860 -2.473 1.00 92.44 127 TYR A N 1
ATOM 1012 C CA . TYR A 1 127 ? 17.445 -6.796 -1.377 1.00 92.44 127 TYR A CA 1
ATOM 1013 C C . TYR A 1 127 ? 16.308 -7.815 -1.547 1.00 92.44 127 TYR A C 1
ATOM 1015 O O . TYR A 1 127 ? 15.496 -7.728 -2.469 1.00 92.44 127 TYR A O 1
ATOM 1023 N N . HIS A 1 128 ? 16.197 -8.707 -0.567 1.00 94.81 128 HIS A N 1
ATOM 1024 C CA . HIS A 1 128 ? 15.034 -9.555 -0.337 1.00 94.81 128 HIS A CA 1
ATOM 1025 C C . HIS A 1 128 ? 14.387 -9.166 0.985 1.00 94.81 128 HIS A C 1
ATOM 1027 O O . HIS A 1 128 ? 15.072 -9.014 2.001 1.00 94.81 128 HIS A O 1
ATOM 1033 N N . TRP A 1 129 ? 13.068 -8.995 0.983 1.00 95.19 129 TRP A N 1
ATOM 1034 C CA . TRP A 1 129 ? 12.356 -8.448 2.133 1.00 95.19 129 TRP A CA 1
ATOM 1035 C C . TRP A 1 129 ? 12.455 -9.363 3.359 1.00 95.19 129 TRP A C 1
ATOM 1037 O O . TRP A 1 129 ? 12.666 -8.854 4.456 1.00 95.19 129 TRP A O 1
ATOM 1047 N N . GLU A 1 130 ? 12.423 -10.692 3.191 1.00 96.12 130 GLU A N 1
ATOM 1048 C CA . GLU A 1 130 ? 12.575 -11.643 4.300 1.00 96.12 130 GLU A CA 1
ATOM 1049 C C . GLU A 1 130 ? 13.933 -11.476 4.994 1.00 96.12 130 GLU A C 1
ATOM 1051 O O . GLU A 1 130 ? 14.029 -11.448 6.223 1.00 96.12 130 GLU A O 1
ATOM 1056 N N . ILE A 1 131 ? 14.993 -11.318 4.196 1.00 95.81 131 ILE A N 1
ATOM 1057 C CA . ILE A 1 131 ? 16.360 -11.118 4.684 1.00 95.81 131 ILE A CA 1
ATOM 1058 C C . ILE A 1 131 ? 16.471 -9.748 5.354 1.00 95.81 131 ILE A C 1
ATOM 1060 O O . ILE A 1 131 ? 17.010 -9.642 6.455 1.00 95.81 131 ILE A O 1
ATOM 1064 N N . GLY A 1 132 ? 15.920 -8.707 4.726 1.00 96.44 132 GLY A N 1
ATOM 1065 C CA . GLY A 1 132 ? 15.915 -7.354 5.269 1.00 96.44 132 GLY A CA 1
ATOM 1066 C C . GLY A 1 132 ? 15.225 -7.277 6.629 1.00 96.44 132 GLY A C 1
ATOM 1067 O O . GLY A 1 132 ? 15.746 -6.654 7.549 1.00 96.44 132 GLY A O 1
ATOM 1068 N N . TYR A 1 133 ? 14.091 -7.959 6.780 1.00 97.50 133 TYR A N 1
ATOM 1069 C CA . TYR A 1 133 ? 13.332 -8.001 8.028 1.00 97.50 133 TYR A CA 1
ATOM 1070 C C . TYR A 1 133 ? 14.110 -8.751 9.106 1.00 97.50 133 TYR A C 1
ATOM 1072 O O . TYR A 1 133 ? 14.239 -8.251 10.221 1.00 97.50 133 TYR A O 1
ATOM 1080 N N . LYS A 1 134 ? 14.729 -9.885 8.756 1.00 97.12 134 LYS A N 1
ATOM 1081 C CA . LYS A 1 134 ? 15.606 -10.634 9.663 1.00 97.12 134 LYS A CA 1
ATOM 1082 C C . LYS A 1 134 ? 16.791 -9.793 10.151 1.00 97.12 134 LYS A C 1
ATOM 1084 O O . LYS A 1 134 ? 17.068 -9.784 11.345 1.00 97.12 134 LYS A O 1
ATOM 1089 N N . ILE A 1 135 ? 17.469 -9.070 9.255 1.00 96.19 135 ILE A N 1
ATOM 1090 C CA . ILE A 1 135 ? 18.600 -8.189 9.601 1.00 96.19 135 ILE A CA 1
ATOM 1091 C C . ILE A 1 135 ? 18.138 -7.022 10.481 1.00 96.19 135 ILE A C 1
ATOM 1093 O O . ILE A 1 135 ? 18.825 -6.660 11.432 1.00 96.19 135 ILE A O 1
ATOM 1097 N N . ALA A 1 136 ? 16.968 -6.449 10.192 1.00 96.38 136 ALA A N 1
ATOM 1098 C CA . ALA A 1 136 ? 16.386 -5.364 10.977 1.00 96.38 136 ALA A CA 1
ATOM 1099 C C . ALA A 1 136 ? 15.774 -5.825 12.317 1.00 96.38 136 ALA A C 1
ATOM 1101 O O . ALA A 1 136 ? 15.321 -4.980 13.089 1.00 96.38 136 ALA A O 1
ATOM 1102 N N . GLY A 1 137 ? 15.748 -7.135 12.598 1.00 96.94 137 GLY A N 1
ATOM 1103 C CA . GLY A 1 137 ? 15.141 -7.697 13.806 1.00 96.94 137 GLY A CA 1
ATOM 1104 C C . GLY A 1 137 ? 13.614 -7.576 13.843 1.00 96.94 137 GLY A C 1
ATOM 1105 O O . GLY A 1 137 ? 13.037 -7.485 14.923 1.00 96.94 137 GLY A O 1
ATOM 1106 N N . ILE A 1 138 ? 12.960 -7.537 12.680 1.00 97.94 138 ILE A N 1
ATOM 1107 C CA . ILE A 1 138 ? 11.507 -7.389 12.554 1.00 97.94 138 ILE A CA 1
ATOM 1108 C C . ILE A 1 138 ? 10.867 -8.774 12.504 1.00 97.94 138 ILE A C 1
ATOM 1110 O O . ILE A 1 138 ? 10.973 -9.493 11.510 1.00 97.94 138 ILE A O 1
ATOM 1114 N N . GLU A 1 139 ? 10.166 -9.127 13.576 1.00 98.00 139 GLU A N 1
ATOM 1115 C CA . GLU A 1 139 ? 9.337 -10.327 13.654 1.00 98.00 139 GLU A CA 1
ATOM 1116 C C . GLU A 1 139 ? 7.906 -9.982 13.232 1.00 98.00 139 GLU A C 1
ATOM 1118 O O . GLU A 1 139 ? 7.245 -9.165 13.877 1.00 98.00 139 GLU A O 1
ATOM 1123 N N . LEU A 1 140 ? 7.430 -10.586 12.143 1.00 97.88 140 LEU A N 1
ATOM 1124 C CA . LEU A 1 140 ? 6.056 -10.423 11.674 1.00 97.88 140 LEU A CA 1
ATOM 1125 C C . LEU A 1 140 ? 5.156 -11.516 12.231 1.00 97.88 140 LEU A C 1
ATOM 1127 O O . LEU A 1 140 ? 5.473 -12.700 12.130 1.00 97.88 140 LEU A O 1
ATOM 1131 N N . VAL A 1 141 ? 3.982 -11.118 12.702 1.00 97.56 141 VAL A N 1
ATOM 1132 C CA . VAL A 1 141 ? 2.920 -12.026 13.131 1.00 97.56 141 VAL A CA 1
ATOM 1133 C C . VAL A 1 141 ? 1.601 -11.653 12.449 1.00 97.56 141 VAL A C 1
ATOM 1135 O O . VAL A 1 141 ? 1.365 -10.469 12.182 1.00 97.56 141 VAL A O 1
ATOM 1138 N N . PRO A 1 142 ? 0.730 -12.631 12.145 1.00 97.62 142 PRO A N 1
ATOM 1139 C CA . PRO A 1 142 ? -0.637 -12.340 11.736 1.00 97.62 142 PRO A CA 1
ATOM 1140 C C . PRO A 1 142 ? -1.351 -11.563 12.844 1.00 97.62 142 PRO A C 1
ATOM 1142 O O . PRO A 1 142 ? -1.348 -11.990 14.000 1.00 97.62 142 PRO A O 1
ATOM 1145 N N . PHE A 1 143 ? -1.950 -10.422 12.510 1.00 94.62 143 PHE A N 1
ATOM 1146 C CA . PHE A 1 143 ? -2.676 -9.616 13.487 1.00 94.62 143 PHE A CA 1
ATOM 1147 C C . PHE A 1 143 ? -3.800 -8.815 12.839 1.00 94.62 143 PHE A C 1
ATOM 1149 O O . PHE A 1 143 ? -3.593 -8.039 11.902 1.00 94.62 143 PHE A O 1
ATOM 1156 N N . GLU A 1 144 ? -4.995 -8.953 13.404 1.00 89.62 144 GLU A N 1
ATOM 1157 C CA . GLU A 1 144 ? -6.157 -8.161 13.032 1.00 89.62 144 GLU A CA 1
ATOM 1158 C C . GLU A 1 144 ? -6.381 -7.061 14.064 1.00 89.62 144 GLU A C 1
ATOM 1160 O O . GLU A 1 144 ? -6.564 -7.313 15.255 1.00 89.62 144 GLU A O 1
ATOM 1165 N N . TRP A 1 145 ? -6.374 -5.810 13.602 1.00 83.62 145 TRP A N 1
ATOM 1166 C CA . TRP A 1 145 ? -6.692 -4.688 14.474 1.00 83.62 145 TRP A CA 1
ATOM 1167 C C . TRP A 1 145 ? -8.158 -4.763 14.896 1.00 83.62 145 TRP A C 1
ATOM 1169 O O . TRP A 1 145 ? -9.020 -4.930 14.025 1.00 83.62 145 TRP A O 1
ATOM 1179 N N . PRO A 1 146 ? -8.469 -4.550 16.188 1.00 80.75 146 PRO A N 1
ATOM 1180 C CA . PRO A 1 146 ? -9.850 -4.477 16.619 1.00 80.75 146 PRO A CA 1
ATOM 1181 C C . PRO A 1 146 ? -10.562 -3.372 15.825 1.00 80.75 146 PRO A C 1
ATOM 1183 O O . PRO A 1 146 ? -9.979 -2.312 15.548 1.00 80.75 146 PRO A O 1
ATOM 1186 N N . PRO A 1 147 ? -11.818 -3.601 15.413 1.00 76.38 147 PRO A N 1
ATOM 1187 C CA . PRO A 1 147 ? -12.549 -2.626 14.627 1.00 76.38 147 PRO A CA 1
ATOM 1188 C C . PRO A 1 147 ? -12.643 -1.307 15.395 1.00 76.38 147 PRO A C 1
ATOM 1190 O O . PRO A 1 147 ? -12.950 -1.273 16.583 1.00 76.38 147 PRO A O 1
ATOM 1193 N N . ARG A 1 148 ? -12.426 -0.190 14.689 1.00 71.81 148 ARG A N 1
ATOM 1194 C CA . ARG A 1 148 ? -12.455 1.167 15.274 1.00 71.81 148 ARG A CA 1
ATOM 1195 C C . ARG A 1 148 ? -13.807 1.555 15.882 1.00 71.81 148 ARG A C 1
ATOM 1197 O O . ARG A 1 148 ? -13.909 2.592 16.537 1.00 71.81 148 ARG A O 1
ATOM 1204 N N . ASN A 1 149 ? -14.854 0.778 15.623 1.00 79.31 149 ASN A N 1
ATOM 1205 C CA . ASN A 1 149 ? -16.192 1.080 16.097 1.00 79.31 149 ASN A CA 1
ATOM 1206 C C . ASN A 1 149 ? -16.262 0.867 17.606 1.00 79.31 149 ASN A C 1
ATOM 1208 O O . ASN A 1 149 ? -16.250 -0.259 18.096 1.00 79.31 149 ASN A O 1
ATOM 1212 N N . LYS A 1 150 ? -16.406 1.983 18.326 1.00 82.06 150 LYS A N 1
ATOM 1213 C CA . LYS A 1 150 ? -16.541 2.015 19.784 1.00 82.06 150 LYS A CA 1
ATOM 1214 C C . LYS A 1 150 ? -17.723 1.186 20.301 1.00 82.06 150 LYS A C 1
ATOM 1216 O O . LYS A 1 150 ? -17.685 0.711 21.430 1.00 82.06 150 LYS A O 1
ATOM 1221 N N . TYR A 1 151 ? -18.774 1.039 19.496 1.00 87.88 151 TYR A N 1
ATOM 1222 C CA . TYR A 1 151 ? -20.036 0.447 19.919 1.00 87.88 151 TYR A CA 1
ATOM 1223 C C . TYR A 1 151 ? -20.370 -0.820 19.135 1.00 87.88 151 TYR A C 1
ATOM 1225 O O . TYR A 1 151 ? -20.174 -0.872 17.921 1.00 87.88 151 TYR A O 1
ATOM 1233 N N . VAL A 1 152 ? -20.931 -1.800 19.841 1.00 89.88 152 VAL A N 1
ATOM 1234 C CA . VAL A 1 152 ? -21.752 -2.869 19.266 1.00 89.88 152 VAL A CA 1
ATOM 1235 C C . VAL A 1 152 ? -23.207 -2.437 19.406 1.00 89.88 152 VAL A C 1
ATOM 1237 O O . VAL A 1 152 ? -23.615 -1.951 20.467 1.00 89.88 152 VAL A O 1
ATOM 1240 N N . TYR A 1 153 ? -23.967 -2.566 18.326 1.00 92.25 153 TYR A N 1
ATOM 1241 C CA . TYR A 1 153 ? -25.370 -2.175 18.265 1.00 92.25 153 TYR A CA 1
ATOM 1242 C C . TYR A 1 153 ? -26.236 -3.421 18.387 1.00 92.25 153 TYR A C 1
ATOM 1244 O O . TYR A 1 153 ? -25.953 -4.422 17.745 1.00 92.25 153 TYR A O 1
ATOM 1252 N N . ASN A 1 154 ? -27.282 -3.368 19.197 1.00 92.94 154 ASN A N 1
ATOM 1253 C CA . ASN A 1 154 ? -28.255 -4.439 19.333 1.00 92.94 154 ASN A CA 1
ATOM 1254 C C . ASN A 1 154 ? -29.638 -3.893 18.984 1.00 92.94 154 ASN A C 1
ATOM 1256 O O . ASN A 1 154 ? -30.053 -2.869 19.533 1.00 92.94 154 ASN A O 1
ATOM 1260 N N . VAL A 1 155 ? -30.325 -4.559 18.061 1.00 93.25 155 VAL A N 1
ATOM 1261 C CA . VAL A 1 155 ? -31.711 -4.257 17.704 1.00 93.25 155 VAL A CA 1
ATOM 1262 C C . VAL A 1 155 ? -32.533 -5.514 17.908 1.00 93.25 155 VAL A C 1
ATOM 1264 O O . VAL A 1 155 ? -32.360 -6.492 17.186 1.00 93.25 155 VAL A O 1
ATOM 1267 N N . ASP A 1 156 ? -33.400 -5.479 18.916 1.00 91.44 156 ASP A N 1
ATOM 1268 C CA . ASP A 1 156 ? -34.351 -6.547 19.231 1.00 91.44 156 ASP A CA 1
ATOM 1269 C C . ASP A 1 156 ? -33.670 -7.927 19.371 1.00 91.44 156 ASP A C 1
ATOM 1271 O O . ASP A 1 156 ? -34.200 -8.952 18.950 1.00 91.44 156 ASP A O 1
ATOM 1275 N N . GLY A 1 157 ? -32.469 -7.954 19.965 1.00 91.50 157 GLY A N 1
ATOM 1276 C CA . GLY A 1 157 ? -31.689 -9.175 20.196 1.00 91.50 157 GLY A CA 1
ATOM 1277 C C . GLY A 1 157 ? -30.653 -9.503 19.117 1.00 91.50 157 GLY A C 1
ATOM 1278 O O . GLY A 1 157 ? -29.795 -10.346 19.364 1.00 91.50 157 GLY A O 1
ATOM 1279 N N . ILE A 1 158 ? -30.659 -8.815 17.972 1.00 95.06 158 ILE A N 1
ATOM 1280 C CA . ILE A 1 158 ? -29.687 -9.022 16.888 1.00 95.06 158 ILE A CA 1
ATOM 1281 C C . ILE A 1 158 ? -28.522 -8.043 17.045 1.00 95.06 158 ILE A C 1
ATOM 1283 O O . ILE A 1 158 ? -28.733 -6.830 17.116 1.00 95.06 158 ILE A O 1
ATOM 1287 N N . GLU A 1 159 ? -27.292 -8.560 17.102 1.00 93.88 159 GLU A N 1
ATOM 1288 C CA . GLU A 1 159 ? -26.079 -7.744 17.202 1.00 93.88 159 GLU A CA 1
ATOM 1289 C C . GLU A 1 159 ? -25.521 -7.351 15.826 1.00 93.88 159 GLU A C 1
ATOM 1291 O O . GLU A 1 159 ? -25.411 -8.164 14.911 1.00 93.88 159 GLU A O 1
ATOM 1296 N N . TYR A 1 160 ? -25.103 -6.093 15.722 1.00 92.81 160 TYR A N 1
ATOM 1297 C CA . TYR A 1 160 ? -24.511 -5.479 14.543 1.00 92.81 160 TYR A CA 1
ATOM 1298 C C . TYR A 1 160 ? -23.190 -4.799 14.917 1.00 92.81 160 TYR A C 1
ATOM 1300 O O . TYR A 1 160 ? -23.079 -4.097 15.931 1.00 92.81 160 TYR A O 1
ATOM 1308 N N . ASN A 1 161 ? -22.172 -4.981 14.072 1.00 88.81 161 ASN A N 1
ATOM 1309 C CA . ASN A 1 161 ? -20.822 -4.465 14.311 1.00 88.81 161 ASN A CA 1
ATOM 1310 C C . ASN A 1 161 ? -20.665 -3.000 13.895 1.00 88.81 161 ASN A C 1
ATOM 1312 O O . ASN A 1 161 ? -19.770 -2.299 14.387 1.00 88.81 161 ASN A O 1
ATOM 1316 N N . THR A 1 162 ? -21.510 -2.528 12.979 1.00 90.06 162 THR A N 1
ATOM 1317 C CA . THR A 1 162 ? -21.517 -1.147 12.513 1.00 90.06 162 THR A CA 1
ATOM 1318 C C . THR A 1 162 ? -22.935 -0.580 12.477 1.00 90.06 162 THR A C 1
ATOM 1320 O O . THR A 1 162 ? -23.921 -1.301 12.353 1.00 90.06 162 THR A O 1
ATOM 1323 N N . ILE A 1 163 ? -23.054 0.748 12.561 1.00 91.81 163 ILE A N 1
ATOM 1324 C CA . ILE A 1 163 ? -24.351 1.413 12.376 1.00 91.81 163 ILE A CA 1
ATOM 1325 C C . ILE A 1 163 ? -24.845 1.332 10.927 1.00 91.81 163 ILE A C 1
ATOM 1327 O O . ILE A 1 163 ? -26.040 1.467 10.687 1.00 91.81 163 ILE A O 1
ATOM 1331 N N . SER A 1 164 ? -23.934 1.146 9.968 1.00 92.44 164 SER A N 1
ATOM 1332 C CA . SER A 1 164 ? -24.294 0.965 8.562 1.00 92.44 164 SER A CA 1
ATOM 1333 C C . SER A 1 164 ? -25.037 -0.354 8.373 1.00 92.44 164 SER A C 1
ATOM 1335 O O . SER A 1 164 ? -26.061 -0.357 7.703 1.00 92.44 164 SER A O 1
ATOM 1337 N N . ASP A 1 165 ? -24.602 -1.416 9.058 1.00 93.19 165 ASP A N 1
ATOM 1338 C CA . ASP A 1 165 ? -25.271 -2.723 9.029 1.00 93.19 165 ASP A CA 1
ATOM 1339 C C . ASP A 1 165 ? -26.711 -2.595 9.556 1.00 93.19 165 ASP A C 1
ATOM 1341 O O . ASP A 1 165 ? -27.646 -3.133 8.976 1.00 93.19 165 ASP A O 1
ATOM 1345 N N . VAL A 1 166 ? -26.914 -1.802 10.619 1.00 94.38 166 VAL A N 1
ATOM 1346 C CA . VAL A 1 166 ? -28.254 -1.509 11.161 1.00 94.38 166 VAL A CA 1
ATOM 1347 C C . VAL A 1 166 ? -29.106 -0.718 10.162 1.00 94.38 166 VAL A C 1
ATOM 1349 O O . VAL A 1 166 ? -30.297 -0.982 10.005 1.00 94.38 166 VAL A O 1
ATOM 1352 N N . VAL A 1 167 ? -28.513 0.287 9.513 1.00 96.44 167 VAL A N 1
ATOM 1353 C CA . VAL A 1 167 ? -29.181 1.130 8.507 1.00 96.44 167 VAL A CA 1
ATOM 1354 C C . VAL A 1 167 ? -29.669 0.293 7.332 1.00 96.44 167 VAL A C 1
ATOM 1356 O O . VAL A 1 167 ? -30.811 0.462 6.910 1.00 96.44 167 VAL A O 1
ATOM 1359 N N . GLU A 1 168 ? -28.826 -0.613 6.848 1.00 94.94 168 GLU A N 1
ATOM 1360 C CA . GLU A 1 168 ? -29.130 -1.523 5.751 1.00 94.94 168 GLU A CA 1
ATOM 1361 C C . GLU A 1 168 ? -30.195 -2.549 6.158 1.00 94.94 168 GLU A C 1
ATOM 1363 O O . GLU A 1 168 ? -31.234 -2.638 5.508 1.00 94.94 168 GLU A O 1
ATOM 1368 N N . ALA A 1 169 ? -30.002 -3.240 7.286 1.00 95.69 169 ALA A N 1
ATOM 1369 C CA . ALA A 1 169 ? -30.908 -4.290 7.753 1.00 95.69 169 ALA A CA 1
ATOM 1370 C C . ALA A 1 169 ? -32.323 -3.781 8.075 1.00 95.69 169 ALA A C 1
ATOM 1372 O O . ALA A 1 169 ? -33.304 -4.493 7.871 1.00 95.69 169 ALA A O 1
ATOM 1373 N N . HIS A 1 170 ? -32.445 -2.546 8.569 1.00 93.81 170 HIS A N 1
ATOM 1374 C CA . HIS A 1 170 ? -33.729 -1.972 8.978 1.00 93.81 170 HIS A CA 1
ATOM 1375 C C . HIS A 1 170 ? -34.256 -0.887 8.030 1.00 93.81 170 HIS A C 1
ATOM 1377 O O . HIS A 1 170 ? -35.286 -0.282 8.332 1.00 93.81 170 HIS A O 1
ATOM 1383 N N . ASN A 1 171 ? -33.571 -0.634 6.909 1.00 95.19 171 ASN A N 1
ATOM 1384 C CA . ASN A 1 171 ? -33.920 0.372 5.902 1.00 95.19 171 ASN A CA 1
ATOM 1385 C C . ASN A 1 171 ? -34.273 1.747 6.508 1.00 95.19 171 ASN A C 1
ATOM 1387 O O . ASN A 1 171 ? -35.334 2.326 6.257 1.00 95.19 171 ASN A O 1
ATOM 1391 N N . VAL A 1 172 ? -33.396 2.266 7.369 1.00 94.75 172 VAL A N 1
ATOM 1392 C CA . VAL A 1 172 ? -33.574 3.569 8.031 1.00 94.75 172 VAL A CA 1
ATOM 1393 C C . VAL A 1 172 ? -32.415 4.502 7.746 1.00 94.75 172 VAL A C 1
ATOM 1395 O O . VAL A 1 172 ? -31.294 4.068 7.525 1.00 94.75 172 VAL A O 1
ATOM 1398 N N . SER A 1 173 ? -32.638 5.814 7.831 1.00 95.69 173 SER A N 1
ATOM 1399 C CA . SER A 1 173 ? -31.523 6.756 7.719 1.00 95.69 173 SER A CA 1
ATOM 1400 C C . SER A 1 173 ? -30.522 6.585 8.873 1.00 95.69 173 SER A C 1
ATOM 1402 O O . SER A 1 173 ? -30.896 6.267 10.008 1.00 95.69 173 SER A O 1
ATOM 1404 N N . LYS A 1 174 ? -29.242 6.881 8.613 1.00 94.06 174 LYS A N 1
ATOM 1405 C CA . LYS A 1 174 ? -28.189 6.865 9.642 1.00 94.06 174 LYS A CA 1
ATOM 1406 C C . LYS A 1 174 ? -28.519 7.772 10.828 1.00 94.06 174 LYS A C 1
ATOM 1408 O O . LYS A 1 174 ? -28.313 7.367 11.969 1.00 94.06 174 LYS A O 1
ATOM 1413 N N . ALA A 1 175 ? -29.069 8.959 10.571 1.00 92.94 175 ALA A N 1
ATOM 1414 C CA . ALA A 1 175 ? -29.498 9.880 11.622 1.00 92.94 175 ALA A CA 1
ATOM 1415 C C . ALA A 1 175 ? -30.605 9.259 12.490 1.00 92.94 175 ALA A C 1
ATOM 1417 O O . ALA A 1 175 ? -30.509 9.268 13.715 1.00 92.94 175 ALA A O 1
ATOM 1418 N N . THR A 1 176 ? -31.604 8.627 11.865 1.00 91.62 176 THR A N 1
ATOM 1419 C CA . THR A 1 176 ? -32.679 7.914 12.570 1.00 91.62 176 THR A CA 1
ATOM 1420 C C . THR A 1 176 ? -32.130 6.791 13.448 1.00 91.62 176 THR A C 1
ATOM 1422 O O . THR A 1 176 ? -32.506 6.701 14.617 1.00 91.62 176 THR A O 1
ATOM 1425 N N . ALA A 1 177 ? -31.221 5.961 12.925 1.00 91.38 177 ALA A N 1
ATOM 1426 C CA . ALA A 1 177 ? -30.578 4.904 13.703 1.00 91.38 177 ALA A CA 1
ATOM 1427 C C . ALA A 1 177 ? -29.810 5.479 14.908 1.00 91.38 177 ALA A C 1
ATOM 1429 O O . ALA A 1 177 ? -29.975 5.006 16.030 1.00 91.38 177 ALA A O 1
ATOM 1430 N N . GLN A 1 178 ? -29.033 6.552 14.718 1.00 91.12 178 GLN A N 1
ATOM 1431 C CA . GLN A 1 178 ? -28.297 7.214 15.805 1.00 91.12 178 GLN A CA 1
ATOM 1432 C C . GLN A 1 178 ? -29.221 7.743 16.903 1.00 91.12 178 GLN A C 1
ATOM 1434 O O . GLN A 1 178 ? -28.925 7.556 18.084 1.00 91.12 178 GLN A O 1
ATOM 1439 N N . THR A 1 179 ? -30.337 8.373 16.528 1.00 89.12 179 THR A N 1
ATOM 1440 C CA . THR A 1 179 ? -31.337 8.865 17.481 1.00 89.12 179 THR A CA 1
ATOM 1441 C C . THR A 1 179 ? -31.949 7.723 18.290 1.00 89.12 179 THR A C 1
ATOM 1443 O O . THR A 1 179 ? -32.116 7.876 19.498 1.00 89.12 179 THR A O 1
ATOM 1446 N N . ARG A 1 180 ? -32.228 6.569 17.666 1.00 89.00 180 ARG A N 1
ATOM 1447 C CA . ARG A 1 180 ? -32.784 5.389 18.355 1.00 89.00 180 ARG A CA 1
ATOM 1448 C C . ARG A 1 180 ? -31.832 4.807 19.407 1.00 89.00 180 ARG A C 1
ATOM 1450 O O . ARG A 1 180 ? -32.303 4.380 20.449 1.00 89.00 180 ARG A O 1
ATOM 1457 N N . PHE A 1 181 ? -30.515 4.859 19.181 1.00 89.25 181 PHE A N 1
ATOM 1458 C CA . PHE A 1 181 ? -29.499 4.387 20.139 1.00 89.25 181 PHE A CA 1
ATOM 1459 C C . PHE A 1 181 ? -29.047 5.429 21.181 1.00 89.25 181 PHE A C 1
ATOM 1461 O O . PHE A 1 181 ? -28.201 5.130 22.030 1.00 89.25 181 PHE A O 1
ATOM 1468 N N . ALA A 1 182 ? -29.521 6.677 21.110 1.00 82.56 182 ALA A N 1
ATOM 1469 C CA . ALA A 1 182 ? -29.146 7.704 22.077 1.00 82.56 182 ALA A CA 1
ATOM 1470 C C . ALA A 1 182 ? -29.811 7.425 23.438 1.00 82.56 182 ALA A C 1
ATOM 1472 O O . ALA A 1 182 ? -31.016 7.215 23.518 1.00 82.56 182 ALA A O 1
ATOM 1473 N N . SER A 1 183 ? -29.040 7.481 24.530 1.00 60.12 183 SER A N 1
ATOM 1474 C CA . SER A 1 183 ? -29.455 7.075 25.889 1.00 60.12 183 SER A CA 1
ATOM 1475 C C . SER A 1 183 ? -30.664 7.825 26.470 1.00 60.12 183 SER A C 1
ATOM 1477 O O . SER A 1 183 ? -31.266 7.364 27.432 1.00 60.12 183 SER A O 1
ATOM 1479 N N . LYS A 1 184 ? -31.072 8.954 25.878 1.00 53.75 184 LYS A N 1
ATOM 1480 C CA . LYS A 1 184 ? -32.297 9.680 26.259 1.00 53.75 184 LYS A CA 1
ATOM 1481 C C . LYS A 1 184 ? -33.573 9.133 25.592 1.00 53.75 184 LYS A C 1
ATOM 1483 O O . LYS A 1 184 ? -34.669 9.519 25.984 1.00 53.75 184 LYS A O 1
ATOM 1488 N N . ALA A 1 185 ? -33.450 8.209 24.632 1.00 48.84 185 ALA A N 1
ATOM 1489 C CA . ALA A 1 185 ? -34.561 7.492 23.995 1.00 48.84 185 ALA A CA 1
ATOM 1490 C C . ALA A 1 185 ? -34.986 6.213 24.751 1.00 48.84 185 ALA A C 1
ATOM 1492 O O . ALA A 1 185 ? -35.907 5.523 24.319 1.00 48.84 185 ALA A O 1
ATOM 1493 N N . ILE A 1 186 ? -34.391 5.945 25.926 1.00 50.16 186 ILE A N 1
ATOM 1494 C CA . ILE A 1 186 ? -34.861 4.933 26.896 1.00 50.16 186 ILE A CA 1
ATOM 1495 C C . ILE A 1 186 ? -36.310 5.227 27.365 1.00 50.16 186 ILE A C 1
ATOM 1497 O O . ILE A 1 186 ? -36.977 4.366 27.939 1.00 50.16 186 ILE A O 1
ATOM 1501 N N . ASN A 1 187 ? -36.854 6.406 27.033 1.00 50.75 187 ASN A N 1
ATOM 1502 C CA . ASN A 1 187 ? -38.287 6.692 27.069 1.00 50.75 187 ASN A CA 1
ATOM 1503 C C . ASN A 1 187 ? -39.060 5.829 26.046 1.00 50.75 187 ASN A C 1
ATOM 1505 O O . ASN A 1 187 ? -39.298 6.220 24.907 1.00 50.75 187 ASN A O 1
ATOM 1509 N N . SER A 1 188 ? -39.423 4.633 26.517 1.00 62.66 188 SER A N 1
ATOM 1510 C CA . SER A 1 188 ? -40.454 3.668 26.095 1.00 62.66 188 SER A CA 1
ATOM 1511 C C . SER A 1 188 ? -40.536 3.169 24.644 1.00 62.66 188 SER A C 1
ATOM 1513 O O . SER A 1 188 ? -40.882 2.002 24.472 1.00 62.66 188 SER A O 1
ATOM 1515 N N . LYS A 1 189 ? -40.222 3.960 23.611 1.00 76.00 189 LYS A N 1
ATOM 1516 C CA . LYS A 1 189 ? -40.558 3.619 22.213 1.00 76.00 189 LYS A CA 1
ATOM 1517 C C . LYS A 1 189 ? -39.547 2.704 21.510 1.00 76.00 189 LYS A C 1
ATOM 1519 O O . LYS A 1 189 ? -39.929 2.003 20.582 1.00 76.00 189 LYS A O 1
ATOM 1524 N N . PHE A 1 190 ? -38.284 2.687 21.945 1.00 81.69 190 PHE A N 1
ATOM 1525 C CA . PHE A 1 190 ? -37.206 1.932 21.282 1.00 81.69 190 PHE A CA 1
ATOM 1526 C C . PHE A 1 190 ? -36.366 1.111 22.271 1.00 81.69 190 PHE A C 1
ATOM 1528 O O . PHE A 1 190 ? -35.143 1.094 22.198 1.00 81.69 190 PHE A O 1
ATOM 1535 N N . LYS A 1 191 ? -37.019 0.420 23.216 1.00 80.81 191 LYS A N 1
ATOM 1536 C CA . LYS A 1 191 ? -36.332 -0.366 24.262 1.00 80.81 191 LYS A CA 1
ATOM 1537 C C . LYS A 1 191 ? -35.418 -1.472 23.717 1.00 80.81 191 LYS A C 1
ATOM 1539 O O . LYS A 1 191 ? -34.431 -1.794 24.364 1.00 80.81 191 LYS A O 1
ATOM 1544 N N . GLY A 1 192 ? -35.734 -2.027 22.546 1.00 86.31 192 GLY A N 1
ATOM 1545 C CA . GLY A 1 192 ? -34.912 -3.048 21.895 1.00 86.31 192 GLY A CA 1
ATOM 1546 C C . GLY A 1 192 ? -33.685 -2.505 21.161 1.00 86.31 192 GLY A C 1
ATOM 1547 O O . GLY A 1 192 ? -32.862 -3.290 20.713 1.00 86.31 192 GLY A O 1
ATOM 1548 N N . TRP A 1 193 ? -33.535 -1.181 21.046 1.00 90.69 193 TRP A N 1
ATOM 1549 C CA . TRP A 1 193 ? -32.401 -0.547 20.378 1.00 90.69 193 TRP A CA 1
ATOM 1550 C C . TRP A 1 193 ? -31.382 -0.118 21.425 1.00 90.69 193 TRP A C 1
ATOM 1552 O O . TRP A 1 193 ? -31.468 0.966 22.003 1.00 90.69 193 TRP A O 1
ATOM 1562 N N . THR A 1 194 ? -30.399 -0.971 21.677 1.00 90.62 194 THR A N 1
ATOM 1563 C CA . THR A 1 194 ? -29.349 -0.700 22.659 1.00 90.62 194 THR A CA 1
ATOM 1564 C C . THR A 1 194 ? -27.982 -0.676 21.996 1.00 90.62 194 THR A C 1
ATOM 1566 O O . THR A 1 194 ? -27.763 -1.236 20.925 1.00 90.62 194 THR A O 1
ATOM 1569 N N . ARG A 1 195 ? -27.035 0.032 22.606 1.00 91.44 195 ARG A N 1
ATOM 1570 C CA . ARG A 1 195 ? -25.630 -0.038 22.211 1.00 91.44 195 ARG A CA 1
ATOM 1571 C C . ARG A 1 195 ? -24.783 -0.197 23.454 1.00 91.44 195 ARG A C 1
ATOM 1573 O O . ARG A 1 195 ? -25.057 0.444 24.469 1.00 91.44 195 ARG A O 1
ATOM 1580 N N . ARG A 1 196 ? -23.734 -0.998 23.353 1.00 88.56 196 ARG A N 1
ATOM 1581 C CA . ARG A 1 196 ? -22.729 -1.145 24.406 1.00 88.56 196 ARG A CA 1
ATOM 1582 C C . ARG A 1 196 ? -21.358 -0.830 23.853 1.00 88.56 196 ARG A C 1
ATOM 1584 O O . ARG A 1 196 ? -21.120 -0.999 22.657 1.00 88.56 196 ARG A O 1
ATOM 1591 N N . GLU A 1 197 ? -20.483 -0.325 24.713 1.00 88.44 197 GLU A N 1
ATOM 1592 C CA . GLU A 1 197 ? -19.079 -0.196 24.340 1.00 88.44 197 GLU A CA 1
ATOM 1593 C C . GLU A 1 197 ? -18.518 -1.595 24.088 1.00 88.44 197 GLU A C 1
ATOM 1595 O O . GLU A 1 197 ? -18.835 -2.545 24.811 1.00 88.44 197 GLU A O 1
ATOM 1600 N N . ARG A 1 198 ? -17.756 -1.736 23.004 1.00 82.56 198 ARG A N 1
ATOM 1601 C CA . ARG A 1 198 ? -17.070 -2.986 22.700 1.00 82.56 198 ARG A CA 1
ATOM 1602 C C . ARG A 1 198 ? -16.043 -3.216 23.810 1.00 82.56 198 ARG A C 1
ATOM 1604 O O . ARG A 1 198 ? -15.196 -2.358 24.043 1.00 82.56 198 ARG A O 1
ATOM 1611 N N . VAL A 1 199 ? -16.158 -4.341 24.509 1.00 74.19 199 VAL A N 1
ATOM 1612 C CA . VAL A 1 199 ? -15.118 -4.789 25.438 1.00 74.19 199 VAL A CA 1
ATOM 1613 C C . VAL A 1 199 ? -13.985 -5.310 24.559 1.00 74.19 199 VAL A C 1
ATOM 1615 O O . VAL A 1 199 ? -14.215 -6.234 23.778 1.00 74.19 199 VAL A O 1
ATOM 1618 N N . ASN A 1 200 ? -12.840 -4.627 24.595 1.00 59.16 200 ASN A N 1
ATOM 1619 C CA . ASN A 1 200 ? -11.625 -5.067 23.907 1.00 59.16 200 ASN A CA 1
ATOM 1620 C C . ASN A 1 200 ? -10.979 -6.227 24.658 1.00 59.16 200 ASN A C 1
ATOM 1622 O O . ASN A 1 200 ? -11.020 -6.191 25.909 1.00 59.16 200 ASN A O 1
#

Radius of gyration: 23.07 Å; chains: 1; bounding box: 62×27×55 Å

Foldseek 3Di:
DPCPPCPDLAPLLVVLVVLLVQLVVCVPPVVSLVVQLVVQLVSLVSHDADEPQKEFPVVVVVVDPLVQWDWAFLARSSVLSVVLSVCSVVPHDSVVSSVSSRNRSYTYTYHPVLNVQLVVQNVDPPDHSVVSCVVSVTDIDRDDDDDPDQKWKFAQRDTDPDLVVVCVVVVHDSVVLVVLAPPVVCVPDNVRIYMDGDDD

pLDDT: mean 90.43, std 12.7, range [34.0, 98.38]

Secondary structure (DSSP, 8-state):
---TT--STT-HHHHHHHHHHHHHHHTT-HHHHHHHHHHHHHHHHHSPPEEEEEEEHHHHHT---GGGSEEEESS-HHHHHHHHHHHHHTT--HHHHHHHHHHHTEEEEE-HHHHHHHHHHTTSTT--HHHHHHHTT--EEE-PPPPS-SEEEEETTEEESSHHHHHHHHT--HHHHHHHTSGGGGTTTTTTEEEEE---

Sequence (200 aa):
MCYSKIKSRHEYEAFADFIIRSVALHKNDDLQLKFFKDGLRNQIFDMAVVHTGMVSKKAIESGLPKSKLTEEHIYPRNQSAKALIQMALDGCSKEKMVEAIKKFCMVHITTKEENTSLVQLQKQPDYHWEIGYKIAGIELVPFEWPPRNKYVYNVDGIEYNTISDVVEAHNVSKATAQTRFASKAINSKFKGWTRRERVN